Protein AF-A0A1Q3GML5-F1 (afdb_monomer_lite)

Secondary structure (DSSP, 8-state):
-----EEEEEPGGG--HHHHHHHHTSTTEEEEE-TTTSSTT-HHHHHHHHHTT--HHHHHHHHHHHHHHHHSTTEEEEEE--TTS--EEEEEEPPTT--TT-THHHHHHHHHHHHHHTTSS---SGGGG-SS--------HHHHHHHHHHHHHHHHHTTTS---HHHHHHHTTS-HHHHHHHHHHHHSS-HHHHHHHHHHHHHHHHHHTT----HHHHHHHTT-S-HHHHHHHHHHHHSS-HHHHHT--

Sequence (249 aa):
MSDSFFILLLGEAIASPSQKDKLSAFPQIQGCFIPREASMHHQGFMKLSQAWGFTFEDWQTLKKIKTQLNEVPRLIAMLHKPVNEPLNFVSCQISSRERKGNPAGLWDQLSTMGQVLTGNIAAKVTQKLLCESIVAFKMNDKEEAWISILEDAITQHIRQAPLKVNELAEIACLSKRQLNRRIQQTLGISPAQFIREVQLQLARKELESGQAESIIQVALNHGFEYASTFSTIFKRRFGCTPNSILMNK

Structure (mmCIF, N/CA/C/O backbone):
data_AF-A0A1Q3GML5-F1
#
_entry.id   AF-A0A1Q3GML5-F1
#
loop_
_atom_site.group_PDB
_atom_site.id
_atom_site.type_symbol
_atom_site.label_atom_id
_atom_site.label_alt_id
_atom_site.label_comp_id
_atom_site.label_asym_id
_atom_site.label_entity_id
_atom_site.label_seq_id
_atom_site.pdbx_PDB_ins_code
_atom_site.Cartn_x
_atom_site.Cartn_y
_atom_site.Cartn_z
_atom_site.occupancy
_atom_site.B_iso_or_equiv
_atom_site.auth_seq_id
_atom_site.auth_comp_id
_atom_site.auth_asym_id
_atom_site.auth_atom_id
_atom_site.pdbx_PDB_model_num
ATOM 1 N N . MET A 1 1 ? -22.532 -20.652 -2.542 1.00 32.41 1 MET A N 1
ATOM 2 C CA . MET A 1 1 ? -22.828 -19.302 -3.056 1.00 32.41 1 MET A CA 1
ATOM 3 C C . MET A 1 1 ? -22.134 -18.338 -2.118 1.00 32.41 1 MET A C 1
ATOM 5 O O . MET A 1 1 ? -22.607 -18.156 -1.009 1.00 32.41 1 MET A O 1
ATOM 9 N N . SER A 1 2 ? -20.932 -17.877 -2.458 1.00 42.47 2 SER A N 1
ATOM 10 C CA . SER A 1 2 ? -20.298 -16.798 -1.698 1.00 42.47 2 SER A CA 1
ATOM 11 C C . SER A 1 2 ? -20.786 -15.489 -2.311 1.00 42.47 2 SER A C 1
ATOM 13 O O . SER A 1 2 ? -20.306 -15.099 -3.376 1.00 42.47 2 SER A O 1
ATOM 15 N N . ASP A 1 3 ? -21.784 -14.871 -1.683 1.00 55.56 3 ASP A N 1
ATOM 16 C CA . ASP A 1 3 ? -22.372 -13.585 -2.078 1.00 55.56 3 ASP A CA 1
ATOM 17 C C . ASP A 1 3 ? -21.404 -12.435 -1.750 1.00 55.56 3 ASP A C 1
ATOM 19 O O . ASP A 1 3 ? -21.653 -11.590 -0.893 1.00 55.56 3 ASP A O 1
ATOM 23 N N . SER A 1 4 ? -20.233 -12.446 -2.387 1.00 64.12 4 SER A N 1
ATOM 24 C CA . SER A 1 4 ? -19.241 -11.384 -2.268 1.00 64.12 4 SER A CA 1
ATOM 25 C C . SER A 1 4 ? -19.502 -10.348 -3.345 1.00 64.12 4 SER A C 1
ATOM 27 O O . SER A 1 4 ? -19.430 -10.613 -4.546 1.00 64.12 4 SER A O 1
ATOM 29 N N . PHE A 1 5 ? -19.842 -9.162 -2.876 1.00 76.00 5 PHE A N 1
ATOM 30 C CA . PHE A 1 5 ? -20.306 -8.050 -3.672 1.00 76.00 5 PHE A CA 1
ATOM 31 C C . PHE A 1 5 ? -19.256 -6.927 -3.619 1.00 76.00 5 PHE A C 1
ATOM 33 O O . PHE A 1 5 ? -18.680 -6.657 -2.562 1.00 76.00 5 PHE A O 1
ATOM 40 N N . PHE A 1 6 ? -18.980 -6.283 -4.756 1.00 84.25 6 PHE A N 1
ATOM 41 C CA . PHE A 1 6 ? -17.948 -5.261 -4.912 1.00 84.25 6 PHE A CA 1
ATOM 42 C C . PHE A 1 6 ? -18.479 -3.913 -5.422 1.00 84.25 6 PHE A C 1
ATOM 44 O O . PHE A 1 6 ? -19.341 -3.831 -6.299 1.00 84.25 6 PHE A O 1
ATOM 51 N N . ILE A 1 7 ? -17.896 -2.823 -4.919 1.00 86.00 7 ILE A N 1
ATOM 52 C CA . ILE A 1 7 ? -18.061 -1.482 -5.498 1.00 86.00 7 ILE A CA 1
ATOM 53 C C . ILE A 1 7 ? -16.777 -1.112 -6.227 1.00 86.00 7 ILE A C 1
ATOM 55 O O . ILE A 1 7 ? -15.693 -1.179 -5.650 1.00 86.00 7 ILE A O 1
ATOM 59 N N . LEU A 1 8 ? -16.894 -0.670 -7.476 1.00 87.69 8 LEU A N 1
ATOM 60 C CA . LEU A 1 8 ? -15.764 -0.177 -8.249 1.00 87.69 8 LEU A CA 1
ATOM 61 C C . LEU A 1 8 ? -15.738 1.352 -8.244 1.00 87.69 8 LEU A C 1
ATOM 63 O O . LEU A 1 8 ? -16.683 2.006 -8.682 1.00 87.69 8 LEU A O 1
ATOM 67 N N . LEU A 1 9 ? -14.630 1.923 -7.783 1.00 87.31 9 LEU A N 1
ATOM 68 C CA . LEU A 1 9 ? -14.335 3.344 -7.875 1.00 87.31 9 LEU A CA 1
ATOM 69 C C . LEU A 1 9 ? -13.331 3.608 -8.999 1.00 87.31 9 LEU A C 1
ATOM 71 O O . LEU A 1 9 ? -12.223 3.071 -8.994 1.00 87.31 9 LEU A O 1
ATOM 75 N N . LEU A 1 10 ? -13.707 4.462 -9.948 1.00 84.31 10 LEU A N 1
ATOM 76 C CA . LEU A 1 10 ? -12.876 4.858 -11.083 1.00 84.31 10 LEU A CA 1
ATOM 77 C C . LEU A 1 10 ? -12.256 6.227 -10.839 1.00 84.31 10 LEU A C 1
ATOM 79 O O . LEU A 1 10 ? -12.984 7.194 -10.624 1.00 84.31 10 LEU A O 1
ATOM 83 N N . GLY A 1 11 ? -10.932 6.341 -10.939 1.00 79.81 11 GLY A N 1
ATOM 84 C CA . GLY A 1 11 ? -10.275 7.645 -10.994 1.00 79.81 11 GLY A CA 1
ATOM 85 C C . GLY A 1 11 ? -10.846 8.490 -12.136 1.00 79.81 11 GLY A C 1
ATOM 86 O O . GLY A 1 11 ? -11.187 7.966 -13.201 1.00 79.81 11 GLY A O 1
ATOM 87 N N . GLU A 1 12 ? -10.950 9.805 -11.930 1.00 71.44 12 GLU A N 1
ATOM 88 C CA . GLU A 1 12 ? -11.682 10.695 -12.848 1.00 71.44 12 GLU A CA 1
ATOM 89 C C . GLU A 1 12 ? -11.161 10.632 -14.294 1.00 71.44 12 GLU A C 1
ATOM 91 O O . GLU A 1 12 ? -11.941 10.706 -15.240 1.00 71.44 12 GLU A O 1
ATOM 96 N N . ALA A 1 13 ? -9.861 10.383 -14.475 1.00 65.44 13 ALA A N 1
ATOM 97 C CA . ALA A 1 13 ? -9.222 10.247 -15.783 1.00 65.44 13 ALA A CA 1
ATOM 98 C C . ALA A 1 13 ? -9.686 9.028 -16.619 1.00 65.44 13 ALA A C 1
ATOM 100 O O . ALA A 1 13 ? -9.355 8.953 -17.801 1.00 65.44 13 ALA A O 1
ATOM 101 N N . ILE A 1 14 ? -10.408 8.062 -16.032 1.00 68.06 14 ILE A N 1
ATOM 102 C CA . ILE A 1 14 ? -10.903 6.838 -16.706 1.00 68.06 14 ILE A CA 1
ATOM 103 C C . ILE A 1 14 ? -12.438 6.771 -16.710 1.00 68.06 14 ILE A C 1
ATOM 105 O O . ILE A 1 14 ? -13.038 5.834 -17.227 1.00 68.06 14 ILE A O 1
ATOM 109 N N . ALA A 1 15 ? -13.119 7.749 -16.127 1.00 68.00 15 ALA A N 1
ATOM 110 C CA . ALA A 1 15 ? -14.556 7.678 -15.917 1.00 68.00 15 ALA A CA 1
ATOM 111 C C . ALA A 1 15 ? -15.377 8.167 -17.119 1.00 68.00 15 ALA A C 1
ATOM 113 O O . ALA A 1 15 ? -16.268 9.006 -16.980 1.00 68.00 15 ALA A O 1
ATOM 114 N N . SER A 1 16 ? -15.084 7.659 -18.319 1.00 73.88 16 SER A N 1
ATOM 115 C CA . SER A 1 16 ? -15.960 7.907 -19.467 1.00 73.88 16 SER A CA 1
ATOM 116 C C . SER A 1 16 ? -17.278 7.129 -19.308 1.00 73.88 16 SER A C 1
ATOM 118 O O . SER A 1 16 ? -17.243 6.000 -18.809 1.00 73.88 16 SER A O 1
ATOM 120 N N . PRO A 1 17 ? -18.433 7.665 -19.759 1.00 71.19 17 PRO A N 1
ATOM 121 C CA . PRO A 1 17 ? -19.714 6.953 -19.683 1.00 71.19 17 PRO A CA 1
ATOM 122 C C . PRO A 1 17 ? -19.640 5.537 -20.273 1.00 71.19 17 PRO A C 1
ATOM 124 O O . PRO A 1 17 ? -20.003 4.570 -19.617 1.00 71.19 17 PRO A O 1
ATOM 127 N N . SER A 1 18 ? -18.998 5.390 -21.438 1.00 71.94 18 SER A N 1
ATOM 128 C CA . SER A 1 18 ? -18.794 4.086 -22.085 1.00 71.94 18 SER A CA 1
ATOM 129 C C . SER A 1 18 ? -17.971 3.094 -21.250 1.00 71.94 18 SER A C 1
ATOM 131 O O . SER A 1 18 ? -18.214 1.890 -21.316 1.00 71.94 18 SER A O 1
ATOM 133 N N . GLN A 1 19 ? -16.976 3.558 -20.486 1.00 69.94 19 GLN A N 1
ATOM 134 C CA . GLN A 1 19 ? -16.205 2.681 -19.598 1.00 69.94 19 GLN A CA 1
ATOM 135 C C . GLN A 1 19 ? -16.995 2.315 -18.345 1.00 69.94 19 GLN A C 1
ATOM 137 O O . GLN A 1 19 ? -16.944 1.159 -17.933 1.00 69.94 19 GLN A O 1
ATOM 142 N N . LYS A 1 20 ? -17.759 3.26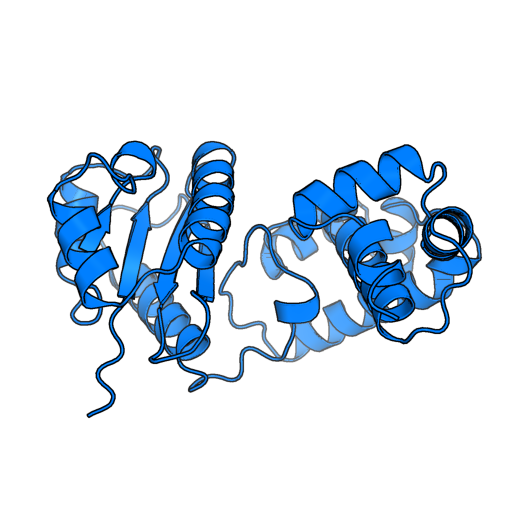0 -17.787 1.00 74.19 20 LYS A N 1
ATOM 143 C CA . LYS A 1 20 ? -18.660 3.011 -16.658 1.00 74.19 20 LYS A CA 1
ATOM 144 C C . LYS A 1 20 ? -19.685 1.927 -17.007 1.00 74.19 20 LYS A C 1
ATOM 146 O O . LYS A 1 20 ? -19.824 0.981 -16.239 1.00 74.19 20 LYS A O 1
ATOM 151 N N . ASP A 1 21 ? -20.289 2.004 -18.194 1.00 75.31 21 ASP A N 1
ATOM 152 C CA . ASP A 1 21 ? -21.270 1.025 -18.693 1.00 75.31 21 ASP A CA 1
ATOM 153 C C . ASP A 1 21 ? -20.663 -0.365 -18.938 1.00 75.31 21 ASP A C 1
ATOM 155 O O . ASP A 1 21 ? -21.289 -1.391 -18.690 1.00 75.31 21 ASP A O 1
ATOM 159 N N . LYS A 1 22 ? -19.416 -0.426 -19.418 1.00 74.62 22 LYS A N 1
ATOM 160 C CA . LYS A 1 22 ? -18.713 -1.706 -19.609 1.00 74.62 22 LYS A CA 1
ATOM 161 C C . LYS A 1 22 ? -18.349 -2.375 -18.290 1.00 74.62 22 LYS A C 1
ATOM 163 O O . LYS A 1 22 ? -18.342 -3.597 -18.208 1.00 74.62 22 LYS A O 1
ATOM 168 N N . LEU A 1 23 ? -17.994 -1.578 -17.288 1.00 73.94 23 LEU A N 1
ATOM 169 C CA . LEU A 1 23 ? -17.532 -2.057 -15.989 1.00 73.94 23 LEU A CA 1
ATOM 170 C C . LEU A 1 23 ? -18.685 -2.427 -15.059 1.00 73.94 23 LEU A C 1
ATOM 172 O O . LEU A 1 23 ? -18.552 -3.361 -14.273 1.00 73.94 23 LEU A O 1
ATOM 176 N N . SER A 1 24 ? -19.828 -1.753 -15.182 1.00 74.75 24 SER A N 1
ATOM 177 C CA . SER A 1 24 ? -21.060 -2.133 -14.486 1.00 74.75 24 SER A CA 1
ATOM 178 C C . SER A 1 24 ? -21.632 -3.470 -14.967 1.00 74.75 24 SER A C 1
ATOM 180 O O . SER A 1 24 ? -22.395 -4.091 -14.236 1.00 74.75 24 SER A O 1
ATOM 182 N N . ALA A 1 25 ? -21.243 -3.944 -16.156 1.00 76.94 25 ALA A N 1
ATOM 183 C CA . ALA A 1 25 ? -21.639 -5.252 -16.674 1.00 76.94 25 ALA A CA 1
ATOM 184 C C . ALA A 1 25 ? -20.890 -6.436 -16.026 1.00 76.94 25 ALA A C 1
ATOM 186 O O . ALA A 1 25 ? -21.232 -7.589 -16.292 1.00 76.94 25 ALA A O 1
ATOM 187 N N . PHE A 1 26 ? -19.865 -6.188 -15.201 1.00 77.38 26 PHE A N 1
ATOM 188 C CA . PHE A 1 26 ? -19.134 -7.251 -14.512 1.00 77.38 26 PHE A CA 1
ATOM 189 C C . PHE A 1 26 ? -20.006 -7.866 -13.400 1.00 77.38 26 PHE A C 1
ATOM 191 O O . PHE A 1 26 ? -20.370 -7.148 -12.467 1.00 77.38 26 PHE A O 1
ATOM 198 N N . PRO A 1 27 ? -20.304 -9.181 -13.424 1.00 72.00 27 PRO A N 1
ATOM 199 C CA . PRO A 1 27 ? -21.333 -9.783 -12.566 1.00 72.00 27 PRO A CA 1
ATOM 200 C C . PRO A 1 27 ? -21.148 -9.593 -11.056 1.00 72.00 27 PRO A C 1
ATOM 202 O O . PRO A 1 27 ? -22.119 -9.622 -10.308 1.00 72.00 27 PRO A O 1
ATOM 205 N N . GLN A 1 28 ? -19.908 -9.419 -10.592 1.00 76.81 28 GLN A N 1
ATOM 206 C CA . GLN A 1 28 ? -19.609 -9.293 -9.164 1.00 76.81 28 GLN A CA 1
ATOM 207 C C . GLN A 1 28 ? -19.697 -7.838 -8.658 1.00 76.81 28 GLN A C 1
ATOM 209 O O . GLN A 1 28 ? -19.678 -7.622 -7.448 1.00 76.81 28 GLN A O 1
ATOM 214 N N . ILE A 1 29 ? -19.817 -6.841 -9.547 1.00 83.19 29 ILE A N 1
ATOM 215 C CA . ILE A 1 29 ? -19.868 -5.413 -9.193 1.00 83.19 29 ILE A CA 1
ATOM 216 C C . ILE A 1 29 ? -21.326 -4.934 -9.080 1.00 83.19 29 ILE A C 1
ATOM 218 O O . ILE A 1 29 ? -22.093 -5.036 -10.030 1.00 83.19 29 ILE A O 1
ATOM 222 N N . GLN A 1 30 ? -21.706 -4.336 -7.945 1.00 85.69 30 GLN A N 1
ATOM 223 C CA . GLN A 1 30 ? -23.065 -3.801 -7.696 1.00 85.69 30 GLN A CA 1
ATOM 224 C C . GLN A 1 30 ? -23.158 -2.308 -7.989 1.00 85.69 30 GLN A C 1
ATOM 226 O O . GLN A 1 30 ? -24.252 -1.757 -8.108 1.00 85.69 30 GLN A O 1
ATOM 231 N N . GLY A 1 31 ? -22.017 -1.632 -8.076 1.00 87.56 31 GLY A N 1
ATOM 232 C CA . GLY A 1 31 ? -21.977 -0.208 -8.340 1.00 87.56 31 GLY A CA 1
ATOM 233 C C . GLY A 1 31 ? -20.624 0.230 -8.864 1.00 87.56 31 GLY A C 1
ATOM 234 O O . GLY A 1 31 ? -19.582 -0.169 -8.349 1.00 87.56 31 GLY A O 1
ATOM 235 N N . CYS A 1 32 ? -20.659 1.083 -9.882 1.00 90.19 32 CYS A N 1
ATOM 236 C CA . CYS A 1 32 ? -19.487 1.749 -10.417 1.00 90.19 32 CYS A CA 1
ATOM 237 C C . CYS A 1 32 ? -19.645 3.256 -10.211 1.00 90.19 32 CYS A C 1
ATOM 239 O O . CYS A 1 32 ? -20.626 3.842 -10.673 1.00 90.19 32 CYS A O 1
ATOM 241 N N . PHE A 1 33 ? -18.698 3.876 -9.512 1.00 90.81 33 PHE A N 1
ATOM 242 C CA . PHE A 1 33 ? -18.745 5.291 -9.157 1.00 90.81 33 PHE A CA 1
ATOM 243 C C . PHE A 1 33 ? -17.413 5.972 -9.420 1.00 90.81 33 PHE A C 1
ATOM 245 O O . PHE A 1 33 ? -16.361 5.346 -9.497 1.00 90.81 33 PHE A O 1
ATOM 252 N N . ILE A 1 34 ? -17.453 7.291 -9.498 1.00 89.31 34 ILE A N 1
ATOM 253 C CA . ILE A 1 34 ? -16.263 8.142 -9.415 1.00 89.31 34 ILE A CA 1
ATOM 254 C C . ILE A 1 34 ? -16.104 8.725 -8.010 1.00 89.31 34 ILE A C 1
ATOM 256 O O . ILE A 1 34 ? -17.089 8.794 -7.271 1.00 89.31 34 ILE A O 1
ATOM 260 N N . PRO A 1 35 ? -14.907 9.212 -7.627 1.00 87.81 35 PRO A N 1
ATOM 261 C CA . PRO A 1 35 ? -14.653 9.778 -6.306 1.00 87.81 35 PRO A CA 1
ATOM 262 C C . PRO A 1 35 ? -15.710 10.779 -5.829 1.00 87.81 35 PRO A C 1
ATOM 264 O O . PRO A 1 35 ? -16.138 10.718 -4.676 1.00 87.81 35 PRO A O 1
ATOM 267 N N . ARG A 1 36 ? -16.190 11.673 -6.703 1.00 87.81 36 ARG A N 1
ATOM 268 C CA . ARG A 1 36 ? -17.239 12.644 -6.346 1.00 87.81 36 ARG A CA 1
ATOM 269 C C . ARG A 1 36 ? -18.606 12.011 -6.051 1.00 87.81 36 ARG A C 1
ATOM 271 O O . ARG A 1 36 ? -19.320 12.494 -5.177 1.00 87.81 36 ARG A O 1
ATOM 278 N N . GLU A 1 37 ? -18.942 10.908 -6.716 1.00 91.00 37 GLU A N 1
ATOM 279 C CA . GLU A 1 37 ? -20.186 10.155 -6.498 1.00 91.00 37 GLU A CA 1
ATOM 280 C C . GLU A 1 37 ? -20.116 9.265 -5.249 1.00 91.00 37 GLU A C 1
ATOM 282 O O . GLU A 1 37 ? -21.141 8.978 -4.645 1.00 91.00 37 GLU A O 1
ATOM 287 N N . ALA A 1 38 ? -18.926 8.860 -4.802 1.00 89.38 38 ALA A N 1
ATOM 288 C CA . ALA A 1 38 ? -18.748 8.125 -3.549 1.00 89.38 38 ALA A CA 1
ATOM 289 C C . ALA A 1 38 ? -18.890 9.065 -2.333 1.00 89.38 38 ALA A C 1
ATOM 291 O O . ALA A 1 38 ? -17.907 9.427 -1.680 1.00 89.38 38 ALA A O 1
ATOM 292 N N . SER A 1 39 ? -20.097 9.571 -2.077 1.00 88.94 39 SER A N 1
ATOM 293 C CA . SER A 1 39 ? -20.378 10.571 -1.041 1.00 88.94 39 SER A CA 1
ATOM 294 C C . SER A 1 39 ? -21.734 10.361 -0.369 1.00 88.94 39 SER A C 1
ATOM 296 O O . SER A 1 39 ? -22.596 9.654 -0.886 1.00 88.94 39 SER A O 1
ATOM 298 N N . MET A 1 40 ? -21.934 11.041 0.766 1.00 87.00 40 MET A N 1
ATOM 299 C CA . MET A 1 40 ? -23.201 11.023 1.505 1.00 87.00 40 MET A CA 1
ATOM 300 C C . MET A 1 40 ? -24.366 11.695 0.768 1.00 87.00 40 MET A C 1
ATOM 302 O O . MET A 1 40 ? -25.520 11.514 1.141 1.00 87.00 40 MET A O 1
ATOM 306 N N . HIS A 1 41 ? -24.077 12.459 -0.286 1.00 90.06 41 HIS A N 1
ATOM 307 C CA . HIS A 1 41 ? -25.084 13.182 -1.064 1.00 90.06 41 HIS A CA 1
ATOM 308 C C . HIS A 1 41 ? -25.522 12.422 -2.321 1.00 90.06 41 HIS A C 1
ATOM 310 O O . HIS A 1 41 ? -26.493 12.806 -2.966 1.00 90.06 41 HIS A O 1
ATOM 316 N N . HIS A 1 42 ? -24.821 11.345 -2.688 1.00 93.69 42 HIS A N 1
ATOM 317 C CA . HIS A 1 42 ? -25.144 10.572 -3.878 1.00 93.69 42 HIS A CA 1
ATOM 318 C C . HIS A 1 42 ? -26.082 9.414 -3.534 1.00 93.69 42 HIS A C 1
ATOM 320 O O . HIS A 1 42 ? -25.676 8.427 -2.916 1.00 93.69 42 HIS A O 1
ATOM 326 N N . GLN A 1 43 ? -27.336 9.509 -3.979 1.00 90.25 43 GLN A N 1
ATOM 327 C CA . GLN A 1 43 ? -28.402 8.566 -3.627 1.00 90.25 43 GLN A CA 1
ATOM 328 C C . GLN A 1 43 ? -28.038 7.102 -3.927 1.00 90.25 43 GLN A C 1
ATOM 330 O O . GLN A 1 43 ? -28.237 6.228 -3.084 1.00 90.25 43 GLN A O 1
ATOM 335 N N . GLY A 1 44 ? -27.459 6.831 -5.103 1.00 88.81 44 GLY A N 1
ATOM 336 C CA . GLY A 1 44 ? -27.085 5.470 -5.499 1.00 88.81 44 GLY A CA 1
ATOM 337 C C . GLY A 1 44 ? -25.974 4.872 -4.634 1.00 88.81 44 GLY A C 1
ATOM 338 O O . GLY A 1 44 ? -26.018 3.690 -4.307 1.00 88.81 44 GLY A O 1
ATOM 339 N N . PHE A 1 45 ? -25.010 5.695 -4.211 1.00 91.00 45 PHE A N 1
ATOM 340 C CA . PHE A 1 45 ? -23.913 5.232 -3.360 1.00 91.00 45 PHE A CA 1
ATOM 341 C C . PHE A 1 45 ? -24.401 5.015 -1.927 1.00 91.00 45 PHE A C 1
ATOM 343 O O . PHE A 1 45 ? -24.080 4.002 -1.314 1.00 91.00 45 PHE A O 1
ATOM 350 N N . MET A 1 46 ? -25.240 5.926 -1.424 1.00 92.25 46 MET A N 1
ATOM 351 C CA . MET A 1 46 ? -25.827 5.823 -0.089 1.00 92.25 46 MET A CA 1
ATOM 352 C C . MET A 1 46 ? -26.703 4.591 0.087 1.00 92.25 46 MET A C 1
ATOM 354 O O . MET A 1 46 ? -26.629 3.931 1.119 1.00 92.25 46 MET A O 1
ATOM 358 N N . LYS A 1 47 ? -27.493 4.235 -0.929 1.00 90.94 47 LYS A N 1
ATOM 359 C CA . LYS A 1 47 ? -28.306 3.018 -0.884 1.00 90.94 47 LYS A CA 1
ATOM 360 C C . LYS A 1 47 ? -27.438 1.763 -0.719 1.00 90.94 47 LYS A C 1
ATOM 362 O O . LYS A 1 47 ? -27.783 0.887 0.067 1.00 90.94 47 LYS A O 1
ATOM 367 N N . LEU A 1 48 ? -26.311 1.688 -1.433 1.00 89.56 48 LEU A N 1
ATOM 368 C CA . LEU A 1 48 ? -25.378 0.559 -1.338 1.00 89.56 48 LEU A CA 1
ATOM 369 C C . LEU A 1 48 ? -24.621 0.543 -0.006 1.00 89.56 48 LEU A C 1
ATOM 371 O O . LEU A 1 48 ? -24.534 -0.502 0.632 1.00 89.56 48 LEU A O 1
ATOM 375 N N . SER A 1 49 ? -24.110 1.691 0.443 1.00 89.56 49 SER A N 1
ATOM 376 C CA . SER A 1 49 ? -23.349 1.770 1.695 1.00 89.56 49 SER A CA 1
ATOM 377 C C . SER A 1 49 ? -24.209 1.450 2.920 1.00 89.56 49 SER A C 1
ATOM 379 O O . SER A 1 49 ? -23.731 0.800 3.848 1.00 89.56 49 SER A O 1
ATOM 381 N N . GLN A 1 50 ? -25.491 1.833 2.904 1.00 89.38 50 GLN A N 1
ATOM 382 C CA . GLN A 1 50 ? -26.462 1.441 3.927 1.00 89.38 50 GLN A CA 1
ATOM 383 C C . GLN A 1 50 ? -26.754 -0.058 3.891 1.00 89.38 50 GLN A C 1
ATOM 385 O O . GLN A 1 50 ? -26.724 -0.703 4.936 1.00 89.38 50 GLN A O 1
ATOM 390 N N . ALA A 1 51 ? -26.986 -0.623 2.702 1.00 87.06 51 ALA A N 1
ATOM 391 C CA . ALA A 1 51 ? -27.257 -2.050 2.553 1.00 87.06 51 ALA A CA 1
ATOM 392 C C . ALA A 1 51 ? -26.105 -2.931 3.069 1.00 87.06 51 ALA A C 1
ATOM 394 O O . ALA A 1 51 ? -26.352 -4.040 3.532 1.00 87.06 51 ALA A O 1
ATOM 395 N N . TRP A 1 52 ? -24.858 -2.451 3.003 1.00 84.19 52 TRP A N 1
ATOM 396 C CA . TRP A 1 52 ? -23.667 -3.194 3.446 1.00 84.19 52 TRP A CA 1
ATOM 397 C C . TRP A 1 52 ? -23.159 -2.790 4.834 1.00 84.19 52 TRP A C 1
ATOM 399 O O . TRP A 1 52 ? -22.107 -3.259 5.269 1.00 84.19 52 TRP A O 1
ATOM 409 N N . GLY A 1 53 ? -23.884 -1.917 5.539 1.00 87.25 53 GLY A N 1
ATOM 410 C CA . GLY A 1 53 ? -23.558 -1.539 6.912 1.00 87.25 53 GLY A CA 1
ATOM 411 C C . GLY A 1 53 ? -22.234 -0.785 7.045 1.00 87.25 53 GLY A C 1
ATOM 412 O O . GLY A 1 53 ? -21.421 -1.126 7.902 1.00 87.25 53 GLY A O 1
ATOM 413 N N . PHE A 1 54 ? -21.997 0.224 6.199 1.00 88.12 54 PHE A N 1
ATOM 414 C CA . PHE A 1 54 ? -20.822 1.091 6.334 1.00 88.12 54 PHE A CA 1
ATOM 415 C C . PHE A 1 54 ? -20.839 1.825 7.680 1.00 88.12 54 PHE A C 1
ATOM 417 O O . PHE A 1 54 ? -21.752 2.595 7.988 1.00 88.12 54 PHE A O 1
ATOM 424 N N . THR A 1 55 ? -19.782 1.620 8.453 1.00 86.19 55 THR A N 1
ATOM 425 C CA . THR A 1 55 ? -19.506 2.278 9.728 1.00 86.19 55 THR A CA 1
ATOM 426 C C . THR A 1 55 ? -18.799 3.617 9.523 1.00 86.19 55 THR A C 1
ATOM 428 O O . THR A 1 55 ? -18.344 3.951 8.427 1.00 86.19 55 THR A O 1
ATOM 431 N N . PHE A 1 56 ? -18.652 4.398 10.595 1.00 82.12 56 PHE A N 1
ATOM 432 C CA . PHE A 1 56 ? -17.859 5.630 10.560 1.00 82.12 56 PHE A CA 1
ATOM 433 C C . PHE A 1 56 ? -16.409 5.391 10.101 1.00 82.12 56 PHE A C 1
ATOM 435 O O . PHE A 1 56 ? -15.867 6.190 9.335 1.00 82.12 56 PHE A O 1
ATOM 442 N N . GLU A 1 57 ? -15.792 4.285 10.522 1.00 72.94 57 GLU A N 1
ATOM 443 C CA . GLU A 1 57 ? -14.429 3.919 10.124 1.00 72.94 57 GLU A CA 1
ATOM 444 C C . GLU A 1 57 ? -14.337 3.602 8.628 1.00 72.94 57 GLU A C 1
ATOM 446 O O . GLU A 1 57 ? -13.402 4.046 7.958 1.00 72.94 57 GLU A O 1
ATOM 451 N N . ASP A 1 58 ? -15.354 2.947 8.065 1.00 80.44 58 ASP A N 1
ATOM 452 C CA . ASP A 1 58 ? -15.432 2.671 6.626 1.00 80.44 58 ASP A CA 1
ATOM 453 C C . ASP A 1 58 ? -15.479 3.969 5.812 1.00 80.44 58 ASP A C 1
ATOM 455 O O . ASP A 1 58 ? -14.812 4.093 4.782 1.00 80.44 58 ASP A O 1
ATOM 459 N N . TRP A 1 59 ? -16.193 4.988 6.302 1.00 84.12 59 TRP A N 1
ATOM 460 C CA . TRP A 1 59 ? -16.212 6.317 5.686 1.00 84.12 59 TRP A CA 1
ATOM 461 C C . TRP A 1 59 ? -14.857 7.036 5.773 1.00 84.12 59 TRP A C 1
ATOM 463 O O . TRP A 1 59 ? -14.482 7.745 4.833 1.00 84.12 59 TRP A O 1
ATOM 473 N N . GLN A 1 60 ? -14.088 6.837 6.850 1.00 74.44 60 GLN A N 1
ATOM 474 C CA . GLN A 1 60 ? -12.711 7.342 6.938 1.00 74.44 60 GLN A CA 1
ATOM 475 C C . GLN A 1 60 ? -11.797 6.640 5.928 1.00 74.44 60 GLN A C 1
ATOM 477 O O . GLN A 1 60 ? -11.026 7.303 5.229 1.00 74.44 60 GLN A O 1
ATOM 482 N N . THR A 1 61 ? -11.911 5.318 5.796 1.00 73.25 61 THR A N 1
ATOM 483 C CA . THR A 1 61 ? -11.179 4.529 4.796 1.00 73.25 61 THR A CA 1
ATOM 484 C C . THR A 1 61 ? -11.538 4.972 3.379 1.00 73.25 61 THR A C 1
ATOM 486 O O . THR A 1 61 ? -10.648 5.262 2.578 1.00 73.25 61 THR A O 1
ATOM 489 N N . LEU A 1 62 ? -12.828 5.158 3.087 1.00 82.38 62 LEU A N 1
ATOM 490 C CA . LEU A 1 62 ? -13.314 5.668 1.805 1.00 82.38 62 LEU A CA 1
ATOM 491 C C . LEU A 1 62 ? -12.732 7.045 1.473 1.00 82.38 62 LEU A C 1
ATOM 493 O O . LEU A 1 62 ? -12.341 7.294 0.332 1.00 82.38 62 LEU A O 1
ATOM 497 N N . LYS A 1 63 ? -12.629 7.942 2.459 1.00 78.69 63 LYS A N 1
ATOM 498 C CA . LYS A 1 63 ? -12.018 9.262 2.265 1.00 78.69 63 LYS A CA 1
ATOM 499 C C . LYS A 1 63 ? -10.558 9.145 1.816 1.00 78.69 63 LYS A C 1
ATOM 501 O O . LYS A 1 63 ? -10.168 9.860 0.897 1.00 78.69 63 LYS A O 1
ATOM 506 N N . LYS A 1 64 ? -9.781 8.225 2.402 1.00 73.81 64 LYS A N 1
ATOM 507 C CA . LYS A 1 64 ? -8.389 7.955 1.990 1.00 73.81 64 LYS A CA 1
ATOM 508 C C . LYS A 1 64 ? -8.320 7.436 0.551 1.00 73.81 64 LYS A C 1
ATOM 510 O O . LYS A 1 64 ? -7.567 7.975 -0.256 1.00 73.81 64 LYS A O 1
ATOM 515 N N . ILE A 1 65 ? -9.163 6.457 0.209 1.00 77.25 65 ILE A N 1
ATOM 516 C CA . ILE A 1 65 ? -9.242 5.884 -1.145 1.00 77.25 65 ILE A CA 1
ATOM 517 C C . ILE A 1 65 ? -9.548 6.973 -2.181 1.00 77.25 65 ILE A C 1
ATOM 519 O O . ILE A 1 65 ? -8.894 7.057 -3.219 1.00 77.25 65 ILE A O 1
ATOM 523 N N . LYS A 1 66 ? -10.517 7.848 -1.890 1.00 82.62 66 LYS A N 1
ATOM 524 C CA . LYS A 1 66 ? -10.903 8.951 -2.779 1.00 82.62 66 LYS A CA 1
ATOM 525 C C . LYS A 1 66 ? -9.763 9.929 -3.032 1.00 82.62 66 LYS A C 1
ATOM 527 O O . LYS A 1 66 ? -9.577 10.337 -4.173 1.00 82.62 66 LYS A O 1
ATOM 532 N N . THR A 1 67 ? -9.006 10.293 -1.997 1.00 74.81 67 THR A N 1
ATOM 533 C CA . THR A 1 67 ? -7.830 11.159 -2.153 1.00 74.81 67 THR A CA 1
ATOM 534 C C . THR A 1 67 ? -6.828 10.535 -3.125 1.00 74.81 67 THR A C 1
ATOM 536 O O . THR A 1 67 ? -6.404 11.199 -4.065 1.00 74.81 67 THR A O 1
ATOM 539 N N . GLN A 1 68 ? -6.532 9.240 -2.983 1.00 67.44 68 GLN A N 1
ATOM 540 C CA . GLN A 1 68 ? -5.600 8.534 -3.872 1.00 67.44 68 GLN A CA 1
ATOM 541 C C . GLN A 1 68 ? -6.089 8.470 -5.322 1.00 67.44 68 GLN A C 1
ATOM 543 O O . GLN A 1 68 ? -5.312 8.702 -6.244 1.00 67.44 68 GLN A O 1
ATOM 548 N N . LEU A 1 69 ? -7.377 8.189 -5.539 1.00 74.62 69 LEU A N 1
ATOM 549 C CA . LEU A 1 69 ? -7.975 8.149 -6.880 1.00 74.62 69 LEU A CA 1
ATOM 550 C C . LEU A 1 69 ? -7.926 9.504 -7.601 1.00 74.62 69 LEU A C 1
ATOM 552 O O . LEU A 1 69 ? -7.920 9.533 -8.831 1.00 74.62 69 LEU A O 1
ATOM 556 N N . ASN A 1 70 ? -7.901 10.605 -6.847 1.00 75.44 70 ASN A N 1
ATOM 557 C CA . ASN A 1 70 ? -7.756 11.952 -7.395 1.00 75.44 70 ASN A CA 1
ATOM 558 C C . ASN A 1 70 ? -6.285 12.313 -7.668 1.00 75.44 70 ASN A C 1
ATOM 560 O O . ASN A 1 70 ? -6.005 13.025 -8.628 1.00 75.44 70 ASN A O 1
ATOM 564 N N . GLU A 1 71 ? -5.350 11.835 -6.841 1.00 70.12 71 GLU A N 1
ATOM 565 C CA . GLU A 1 71 ? -3.914 12.122 -6.976 1.00 70.12 71 GLU A CA 1
ATOM 566 C C . GLU A 1 71 ? -3.228 11.264 -8.053 1.00 70.12 71 GLU A C 1
ATOM 568 O O . GLU A 1 71 ? -2.287 11.728 -8.699 1.00 70.12 71 GLU A O 1
ATOM 573 N N . VAL A 1 72 ? -3.678 10.020 -8.261 1.00 64.44 72 VAL A N 1
ATOM 574 C CA . VAL A 1 72 ? -3.034 9.058 -9.168 1.00 64.44 72 VAL A CA 1
ATOM 575 C C . VAL A 1 72 ? -3.852 8.893 -10.452 1.00 64.44 72 VAL A C 1
ATOM 577 O O . VAL A 1 72 ? -4.921 8.272 -10.441 1.00 64.44 72 VAL A O 1
ATOM 580 N N . PRO A 1 73 ? -3.346 9.371 -11.606 1.00 66.00 73 PRO A N 1
ATOM 581 C CA . PRO A 1 73 ? -4.023 9.183 -12.876 1.00 66.00 73 PRO A CA 1
ATOM 582 C C . PRO A 1 73 ? -4.179 7.700 -13.197 1.00 66.00 73 PRO A C 1
ATOM 584 O O . PRO A 1 73 ? -3.237 6.911 -13.093 1.00 66.00 73 PRO A O 1
ATOM 587 N N . ARG A 1 74 ? -5.362 7.347 -13.691 1.00 72.12 74 ARG A N 1
ATOM 588 C CA . ARG A 1 74 ? -5.701 5.994 -14.140 1.00 72.12 74 ARG A CA 1
ATOM 589 C C . ARG A 1 74 ? -5.734 4.921 -13.043 1.00 72.12 74 ARG A C 1
ATOM 591 O O . ARG A 1 74 ? -5.601 3.737 -13.347 1.00 72.12 74 ARG A O 1
ATOM 598 N N . LEU A 1 75 ? -5.925 5.320 -11.791 1.00 74.00 75 LEU A N 1
ATOM 599 C CA . LEU A 1 75 ? -6.152 4.395 -10.687 1.00 74.00 75 LEU A CA 1
ATOM 600 C C . LEU A 1 75 ? -7.625 3.953 -10.641 1.00 74.00 75 LEU A C 1
ATOM 602 O O . LEU A 1 75 ? -8.530 4.771 -10.812 1.00 74.00 75 LEU A O 1
ATOM 606 N N . ILE A 1 76 ? -7.861 2.669 -10.385 1.00 81.44 76 ILE A N 1
ATOM 607 C CA . ILE A 1 76 ? -9.161 2.127 -9.975 1.00 81.44 76 ILE A CA 1
ATOM 608 C C . ILE A 1 76 ? -9.045 1.504 -8.587 1.00 81.44 76 ILE A C 1
ATOM 610 O O . ILE A 1 76 ? -7.963 1.065 -8.196 1.00 81.44 76 ILE A O 1
ATOM 614 N N . ALA A 1 77 ? -10.147 1.453 -7.845 1.00 83.38 77 ALA A N 1
ATOM 615 C CA . ALA A 1 77 ? -10.228 0.768 -6.560 1.00 83.38 77 ALA A CA 1
ATOM 616 C C . ALA A 1 77 ? -11.487 -0.097 -6.487 1.00 83.38 77 ALA A C 1
ATOM 618 O O . ALA A 1 77 ? -12.583 0.381 -6.756 1.00 83.38 77 ALA A O 1
ATOM 619 N N . MET A 1 78 ? -11.330 -1.359 -6.104 1.00 84.94 78 MET A N 1
ATOM 620 C CA . MET A 1 78 ? -12.418 -2.277 -5.796 1.00 84.94 78 MET A CA 1
ATOM 621 C C . MET A 1 78 ? -12.574 -2.355 -4.282 1.00 84.94 78 MET A C 1
ATOM 623 O O . MET A 1 78 ? -11.606 -2.621 -3.569 1.00 84.94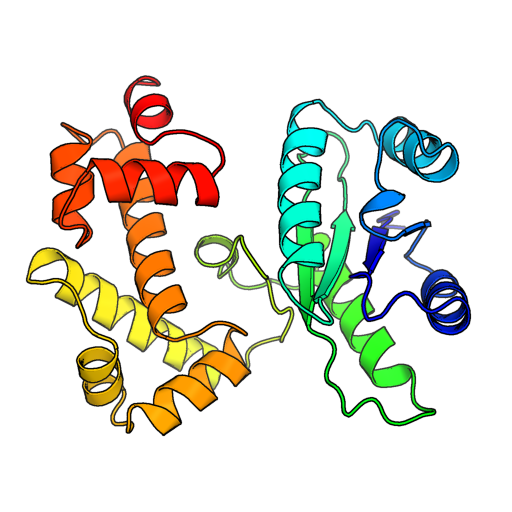 78 MET A O 1
ATOM 627 N N . LEU A 1 79 ? -13.783 -2.090 -3.805 1.00 85.25 79 LEU A N 1
ATOM 628 C CA . LEU A 1 79 ? -14.152 -2.128 -2.398 1.00 85.25 79 LEU A CA 1
ATOM 629 C C . LEU A 1 79 ? -14.933 -3.402 -2.108 1.00 85.25 79 LEU A C 1
ATOM 631 O O . LEU A 1 79 ? -15.807 -3.770 -2.895 1.00 85.25 79 LEU A O 1
ATOM 635 N N . HIS A 1 80 ? -14.679 -4.005 -0.954 1.00 83.25 80 HIS A N 1
ATOM 636 C CA . HIS A 1 80 ? -15.431 -5.136 -0.435 1.00 83.25 80 HIS A CA 1
ATOM 637 C C . HIS A 1 80 ? -15.672 -4.939 1.062 1.00 83.25 80 HIS A C 1
ATOM 639 O O . HIS A 1 80 ? -14.787 -4.535 1.816 1.00 83.25 80 HIS A O 1
ATOM 645 N N . LYS A 1 81 ? -16.914 -5.163 1.488 1.00 79.69 81 LYS A N 1
ATOM 646 C CA . LYS A 1 81 ? -17.329 -5.020 2.883 1.00 79.69 81 LYS A CA 1
ATOM 647 C C . LYS A 1 81 ? -17.867 -6.365 3.364 1.00 79.69 81 LYS A C 1
ATOM 649 O O . LYS A 1 81 ? -19.030 -6.663 3.095 1.00 79.69 81 LYS A O 1
ATOM 654 N N . PRO A 1 82 ? -17.054 -7.177 4.057 1.00 74.56 82 PRO A N 1
ATOM 655 C CA . PRO A 1 82 ? -17.554 -8.402 4.654 1.00 74.56 82 PRO A CA 1
ATOM 656 C C . PRO A 1 82 ? -18.493 -8.093 5.832 1.00 74.56 82 PRO A C 1
ATOM 658 O O . PRO A 1 82 ? -18.486 -6.999 6.419 1.00 74.56 82 PRO A O 1
ATOM 661 N N . VAL A 1 83 ? -19.334 -9.070 6.170 1.00 75.12 83 VAL A N 1
ATOM 662 C CA . VAL A 1 83 ? -20.269 -8.975 7.296 1.00 75.12 83 VAL A CA 1
ATOM 663 C C . VAL A 1 83 ? -19.467 -8.852 8.591 1.00 75.12 83 VAL A C 1
ATOM 665 O O . VAL A 1 83 ? -18.600 -9.674 8.853 1.00 75.12 83 VAL A O 1
ATOM 668 N N . ASN A 1 84 ? -19.759 -7.831 9.401 1.00 69.12 84 ASN A N 1
ATOM 669 C CA . ASN A 1 84 ? -19.080 -7.556 10.678 1.00 69.12 84 ASN A CA 1
ATOM 670 C C . ASN A 1 84 ? -17.552 -7.333 10.605 1.00 69.12 84 ASN A C 1
ATOM 672 O O . ASN A 1 84 ? -16.900 -7.281 11.643 1.00 69.12 84 ASN A O 1
ATOM 676 N N . GLU A 1 85 ? -16.982 -7.139 9.416 1.00 67.56 85 GLU A N 1
ATOM 677 C CA . GLU A 1 85 ? -15.555 -6.843 9.220 1.00 67.56 85 GLU A CA 1
ATOM 678 C C . GLU A 1 85 ? -15.354 -5.446 8.622 1.00 67.56 85 GLU A C 1
ATOM 680 O O . GLU A 1 85 ? -16.261 -4.938 7.961 1.00 67.56 85 GLU A O 1
ATOM 685 N N . PRO A 1 86 ? -14.197 -4.793 8.817 1.00 66.69 86 PRO A N 1
ATOM 686 C CA . PRO A 1 86 ? -13.944 -3.477 8.235 1.00 66.69 86 PRO A CA 1
ATOM 687 C C . PRO A 1 86 ? -13.952 -3.509 6.700 1.00 66.69 86 PRO A C 1
ATOM 689 O O . PRO A 1 86 ? -13.622 -4.519 6.074 1.00 66.69 86 PRO A O 1
ATOM 692 N N . LEU A 1 87 ? -14.287 -2.373 6.084 1.00 74.50 87 LEU A N 1
ATOM 693 C CA . LEU A 1 87 ? -14.154 -2.165 4.645 1.00 74.50 87 LEU A CA 1
ATOM 694 C C . LEU A 1 87 ? -12.712 -2.435 4.215 1.00 74.50 87 LEU A C 1
ATOM 696 O O . LEU A 1 87 ? -11.782 -1.742 4.638 1.00 74.50 87 LEU A O 1
ATOM 700 N N . ASN A 1 88 ? -12.537 -3.393 3.315 1.00 68.62 88 ASN A N 1
ATOM 701 C CA . ASN A 1 88 ? -11.267 -3.639 2.662 1.00 68.62 88 ASN A CA 1
ATOM 702 C C . ASN A 1 88 ? -11.343 -3.229 1.188 1.00 68.62 88 ASN A C 1
ATOM 704 O O . ASN A 1 88 ? -12.411 -3.058 0.593 1.00 68.62 88 ASN A O 1
ATOM 708 N N . PHE A 1 89 ? -10.180 -2.945 0.613 1.00 76.12 89 PHE A N 1
ATOM 709 C CA . PHE A 1 89 ? -10.095 -2.508 -0.768 1.00 76.12 89 PHE A CA 1
ATOM 710 C C . PHE A 1 89 ? -8.772 -2.909 -1.393 1.00 76.12 89 PHE A C 1
ATOM 712 O O . PHE A 1 89 ? -7.757 -3.079 -0.718 1.00 76.12 89 PHE A O 1
ATOM 719 N N . VAL A 1 90 ? -8.805 -3.021 -2.712 1.00 68.75 90 VAL A N 1
ATOM 720 C CA . VAL A 1 90 ? -7.646 -3.236 -3.564 1.00 68.75 90 VAL A CA 1
ATOM 721 C C . VAL A 1 90 ? -7.719 -2.199 -4.664 1.00 68.75 90 VAL A C 1
ATOM 723 O O . VAL A 1 90 ? -8.767 -2.013 -5.276 1.00 68.75 90 VAL A O 1
ATOM 726 N N . SER A 1 91 ? -6.620 -1.507 -4.918 1.00 69.88 91 SER A N 1
ATOM 727 C CA . SER A 1 91 ? -6.488 -0.650 -6.087 1.00 69.88 91 SER A CA 1
ATOM 728 C C . SER A 1 91 ? -5.632 -1.306 -7.168 1.00 69.88 91 SER A C 1
ATOM 730 O O . SER A 1 91 ? -5.024 -2.359 -6.962 1.00 69.88 91 SER A O 1
ATOM 732 N N . CYS A 1 92 ? -5.683 -0.753 -8.375 1.00 68.19 92 CYS A N 1
ATOM 733 C CA . CYS A 1 92 ? -4.782 -1.098 -9.465 1.00 68.19 92 CYS A CA 1
ATOM 734 C C . CYS A 1 92 ? -4.732 0.060 -10.464 1.00 68.19 92 CYS A C 1
ATOM 736 O O . CYS A 1 92 ? -5.729 0.757 -10.669 1.00 68.19 92 CYS A O 1
ATOM 738 N N . GLN A 1 93 ? -3.573 0.294 -11.078 1.00 68.94 93 GLN A N 1
ATOM 739 C CA . GLN A 1 93 ? -3.435 1.309 -12.116 1.00 68.94 93 GLN A CA 1
ATOM 740 C C . GLN A 1 93 ? -3.629 0.677 -13.496 1.00 68.94 93 GLN A C 1
ATOM 742 O O . GLN A 1 93 ? -2.913 -0.247 -13.877 1.00 68.94 93 GLN A O 1
ATOM 747 N N . ILE A 1 94 ? -4.568 1.206 -14.279 1.00 68.06 94 ILE A N 1
ATOM 748 C CA . ILE A 1 94 ? -4.873 0.669 -15.608 1.00 68.06 94 ILE A CA 1
ATOM 749 C C . ILE A 1 94 ? -3.872 1.213 -16.629 1.00 68.06 94 ILE A C 1
ATOM 751 O O . ILE A 1 94 ? -3.755 2.429 -16.836 1.00 68.06 94 ILE A O 1
ATOM 755 N N . SER A 1 95 ? -3.184 0.309 -17.330 1.00 59.28 95 SER A N 1
ATOM 756 C CA . SER A 1 95 ? -2.189 0.668 -18.343 1.00 59.28 95 SER A CA 1
ATOM 757 C C . SER A 1 95 ? -2.799 1.426 -19.534 1.00 59.28 95 SER A C 1
ATOM 759 O O . SER A 1 95 ? -3.928 1.183 -19.959 1.00 59.28 95 SER A O 1
ATOM 761 N N . SER A 1 96 ? -2.030 2.340 -20.133 1.00 50.16 96 SER A N 1
ATOM 762 C CA . SER A 1 96 ? -2.416 3.090 -21.344 1.00 50.16 96 SER A CA 1
ATOM 763 C C . SER A 1 96 ? -2.529 2.249 -22.615 1.00 50.16 96 SER A C 1
ATOM 765 O O . SER A 1 96 ? -3.002 2.750 -23.635 1.00 50.16 96 SER A O 1
ATOM 767 N N . ARG A 1 97 ? -2.121 0.977 -22.556 1.00 47.00 97 ARG A N 1
ATOM 768 C CA . ARG A 1 97 ? -2.036 0.059 -23.695 1.00 47.00 97 ARG A CA 1
ATOM 769 C C . ARG A 1 97 ? -3.181 -0.935 -23.802 1.00 47.00 97 ARG A C 1
ATOM 771 O O . ARG A 1 97 ? -3.137 -1.745 -24.725 1.00 47.00 97 ARG A O 1
ATOM 778 N N . GLU A 1 98 ? -4.217 -0.835 -22.970 1.00 50.78 98 GLU A N 1
ATOM 779 C CA . GLU A 1 98 ? -5.522 -1.433 -23.280 1.00 50.78 98 GLU A CA 1
ATOM 780 C C . GLU A 1 98 ? -6.118 -0.703 -24.495 1.00 50.78 98 GLU A C 1
ATOM 782 O O . GLU A 1 98 ? -7.004 0.149 -24.419 1.00 50.78 98 GLU A O 1
ATOM 787 N N . ARG A 1 99 ? -5.508 -0.967 -25.655 1.00 39.53 99 ARG A N 1
ATOM 788 C CA . ARG A 1 99 ? -5.913 -0.497 -26.967 1.00 39.53 99 ARG A CA 1
ATOM 789 C C . ARG A 1 99 ? -7.332 -0.992 -27.175 1.00 39.53 99 ARG A C 1
ATOM 791 O O . ARG A 1 99 ? -7.572 -2.194 -27.117 1.00 39.53 99 ARG A O 1
ATOM 798 N N . LYS A 1 100 ? -8.234 -0.037 -27.417 1.00 42.56 100 LYS A N 1
ATOM 799 C CA . LYS A 1 100 ? -9.496 -0.173 -28.157 1.00 42.56 100 LYS A CA 1
ATOM 800 C C . LYS A 1 100 ? -9.827 -1.632 -28.527 1.00 42.56 100 LYS A C 1
ATOM 802 O O . LYS A 1 100 ? -9.466 -2.070 -29.612 1.00 42.56 100 LYS A O 1
ATOM 807 N N . GLY A 1 101 ? -10.516 -2.361 -27.646 1.00 42.50 101 GLY A N 1
ATOM 808 C CA . GLY A 1 101 ? -11.298 -3.526 -28.078 1.00 42.50 101 GLY A CA 1
ATOM 809 C C . GLY A 1 101 ? -11.140 -4.850 -27.335 1.00 42.50 101 GLY A C 1
ATOM 810 O O . GLY A 1 101 ? -11.977 -5.706 -27.588 1.00 42.50 101 GLY A O 1
ATOM 811 N N . ASN A 1 102 ? -10.179 -5.049 -26.422 1.00 48.47 102 ASN A N 1
ATOM 812 C CA . ASN A 1 102 ? -10.109 -6.313 -25.669 1.00 48.47 102 ASN A CA 1
ATOM 813 C C . ASN A 1 102 ? -10.348 -6.124 -24.156 1.00 48.47 102 ASN A C 1
ATOM 815 O O . ASN A 1 102 ? -9.401 -5.825 -23.429 1.00 48.47 102 ASN A O 1
ATOM 819 N N . PRO A 1 103 ? -11.596 -6.279 -23.674 1.00 52.62 103 PRO A N 1
ATOM 820 C CA . PRO A 1 103 ? -11.918 -6.174 -22.254 1.00 52.62 103 PRO A CA 1
ATOM 821 C C . PRO A 1 103 ? -11.363 -7.334 -21.411 1.00 52.62 103 PRO A C 1
ATOM 823 O O . PRO A 1 103 ? -11.305 -7.185 -20.198 1.00 52.62 103 PRO A O 1
ATOM 826 N N . ALA A 1 104 ? -10.908 -8.447 -22.006 1.00 55.06 104 ALA A N 1
ATOM 827 C CA . ALA A 1 104 ? -10.486 -9.638 -21.259 1.00 55.06 104 ALA A CA 1
ATOM 828 C C . ALA A 1 104 ? -9.423 -9.339 -20.186 1.00 55.06 104 ALA A C 1
ATOM 830 O O . ALA A 1 104 ? -9.592 -9.736 -19.041 1.00 55.06 104 ALA A O 1
ATOM 831 N N . GLY A 1 105 ? -8.403 -8.532 -20.505 1.00 63.00 105 GLY A N 1
ATOM 832 C CA . GLY A 1 105 ? -7.346 -8.195 -19.542 1.00 63.00 105 GLY A CA 1
ATOM 833 C C . GLY A 1 105 ? -7.839 -7.405 -18.323 1.00 63.00 105 GLY A C 1
ATOM 834 O O . GLY A 1 105 ? -7.360 -7.622 -17.212 1.00 63.00 105 GLY A O 1
ATOM 835 N N . LEU A 1 106 ? -8.834 -6.536 -18.510 1.00 69.25 106 LEU A N 1
ATOM 836 C CA . LEU A 1 106 ? -9.447 -5.775 -17.422 1.00 69.25 106 LEU A CA 1
ATOM 837 C C . LEU A 1 106 ? -10.372 -6.660 -16.578 1.00 69.25 106 LEU A C 1
ATOM 839 O O . LEU A 1 106 ? -10.413 -6.525 -15.362 1.00 69.25 106 LEU A O 1
ATOM 843 N N . TRP A 1 107 ? -11.092 -7.592 -17.204 1.00 73.12 107 TRP A N 1
ATOM 844 C CA . TRP A 1 107 ? -11.958 -8.542 -16.500 1.00 73.12 107 TRP A CA 1
ATOM 845 C C . TRP A 1 107 ? -11.139 -9.532 -15.671 1.00 73.12 107 TRP A C 1
ATOM 847 O O . TRP A 1 107 ? -11.487 -9.786 -14.520 1.00 73.12 107 TRP A O 1
ATOM 857 N N . ASP A 1 108 ? -10.017 -10.010 -16.207 1.00 70.44 108 ASP A N 1
ATOM 858 C CA . ASP A 1 108 ? -9.062 -10.850 -15.482 1.00 70.44 108 ASP A CA 1
ATOM 859 C C . ASP A 1 108 ? -8.475 -10.102 -14.276 1.00 70.44 108 ASP A C 1
ATOM 861 O O . ASP A 1 108 ? -8.374 -10.659 -13.178 1.00 70.44 108 ASP A O 1
ATOM 865 N N . GLN A 1 109 ? -8.150 -8.813 -14.439 1.00 70.62 109 GLN A N 1
ATOM 866 C CA . GLN A 1 109 ? -7.721 -7.953 -13.332 1.00 70.62 109 GLN A CA 1
ATOM 867 C C . GLN A 1 109 ? -8.810 -7.806 -12.266 1.00 70.62 109 GLN A C 1
ATOM 869 O O . GLN A 1 109 ? -8.531 -8.020 -11.089 1.00 70.62 109 GLN A O 1
ATOM 874 N N . LEU A 1 110 ? -10.050 -7.494 -12.649 1.00 76.25 110 LEU A N 1
ATOM 875 C CA . LEU A 1 110 ? -11.165 -7.351 -11.706 1.00 76.25 110 LEU A CA 1
ATOM 876 C C . LEU A 1 110 ? -11.470 -8.667 -10.982 1.00 76.25 110 LEU A C 1
ATOM 878 O O . LEU A 1 110 ? -11.661 -8.668 -9.769 1.00 76.25 110 LEU A O 1
ATOM 882 N N . SER A 1 111 ? -11.442 -9.793 -11.697 1.00 74.44 111 SER A N 1
ATOM 883 C CA . SER A 1 111 ? -11.593 -11.124 -11.106 1.00 74.44 111 SER A CA 1
ATOM 884 C C . SER A 1 111 ? -10.483 -11.414 -10.093 1.00 74.44 111 SER A C 1
ATOM 886 O O . SER A 1 111 ? -10.750 -11.925 -9.006 1.00 74.44 111 SER A O 1
ATOM 888 N N . THR A 1 112 ? -9.240 -11.043 -10.412 1.00 67.94 112 THR A N 1
ATOM 889 C CA . THR A 1 112 ? -8.099 -11.189 -9.496 1.00 67.94 112 THR A CA 1
ATOM 890 C C . THR A 1 112 ? -8.280 -10.323 -8.249 1.00 67.94 112 THR A C 1
ATOM 892 O O . THR A 1 112 ? -8.087 -10.804 -7.135 1.00 67.94 112 THR A O 1
ATOM 895 N N . MET A 1 113 ? -8.702 -9.064 -8.408 1.00 71.88 113 MET A N 1
ATOM 896 C CA . MET A 1 113 ? -8.986 -8.162 -7.285 1.00 71.88 113 MET A CA 1
ATOM 897 C C . MET A 1 113 ? -10.064 -8.742 -6.360 1.00 71.88 113 MET A C 1
ATOM 899 O O . MET A 1 113 ? -9.875 -8.755 -5.144 1.00 71.88 113 MET A O 1
ATOM 903 N N . GLY A 1 114 ? -11.148 -9.289 -6.919 1.00 70.25 114 GLY A N 1
ATOM 904 C CA . GLY A 1 114 ? -12.207 -9.941 -6.145 1.00 70.25 114 GLY A CA 1
ATOM 905 C C . GLY A 1 114 ? -11.716 -11.175 -5.380 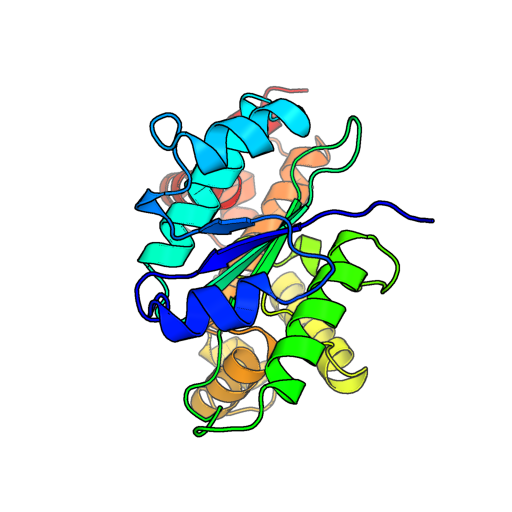1.00 70.25 114 GLY A C 1
ATOM 906 O O . GLY A 1 114 ? -12.031 -11.347 -4.202 1.00 70.25 114 GLY A O 1
ATOM 907 N N . GLN A 1 115 ? -10.880 -12.010 -6.003 1.00 66.75 115 GLN A N 1
ATOM 908 C CA . GLN A 1 115 ? -10.282 -13.186 -5.355 1.00 66.75 115 GLN A CA 1
ATOM 909 C C . GLN A 1 115 ? -9.321 -12.821 -4.215 1.00 66.75 115 GLN A C 1
ATOM 911 O O . GLN A 1 115 ? -9.271 -13.535 -3.215 1.00 66.75 115 GLN A O 1
ATOM 916 N N . VAL A 1 116 ? -8.597 -11.702 -4.331 1.00 63.19 116 VAL A N 1
ATOM 917 C CA . VAL A 1 116 ? -7.752 -11.162 -3.253 1.00 63.19 116 VAL A CA 1
ATOM 918 C C . VAL A 1 116 ? -8.604 -10.652 -2.090 1.00 63.19 116 VAL A C 1
ATOM 920 O O . VAL A 1 116 ? -8.344 -10.996 -0.941 1.00 63.19 116 VAL A O 1
ATOM 923 N N . LEU A 1 117 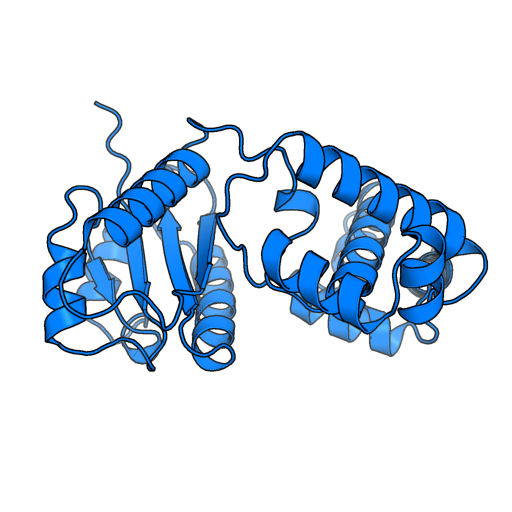? -9.646 -9.867 -2.374 1.00 67.31 117 LEU A N 1
ATOM 924 C CA . LEU A 1 117 ? -10.525 -9.282 -1.352 1.00 67.31 117 LEU A CA 1
ATOM 925 C C . LEU A 1 117 ? -11.322 -10.326 -0.558 1.00 67.31 117 LEU A C 1
ATOM 927 O O . LEU A 1 117 ? -11.702 -10.073 0.583 1.00 67.31 117 LEU A O 1
ATOM 931 N N . THR A 1 118 ? -11.570 -11.485 -1.166 1.00 66.62 118 THR A N 1
ATOM 932 C CA . THR A 1 118 ? -12.291 -12.614 -0.557 1.00 66.62 118 THR A CA 1
ATOM 933 C C . THR A 1 118 ? -11.367 -13.653 0.075 1.00 66.62 118 THR A C 1
ATOM 935 O O . THR A 1 118 ? -11.851 -14.657 0.586 1.00 66.62 118 THR A O 1
ATOM 938 N N . GLY A 1 119 ? -10.046 -13.449 0.032 1.00 56.28 119 GLY A N 1
ATOM 939 C CA . GLY A 1 119 ? -9.062 -14.386 0.585 1.00 56.28 119 GLY A CA 1
ATOM 940 C C . GLY A 1 119 ? -8.932 -15.713 -0.176 1.00 56.28 119 GLY A C 1
ATOM 941 O O . GLY A 1 119 ? -8.190 -16.589 0.258 1.00 56.28 119 GLY A O 1
ATOM 942 N N . ASN A 1 12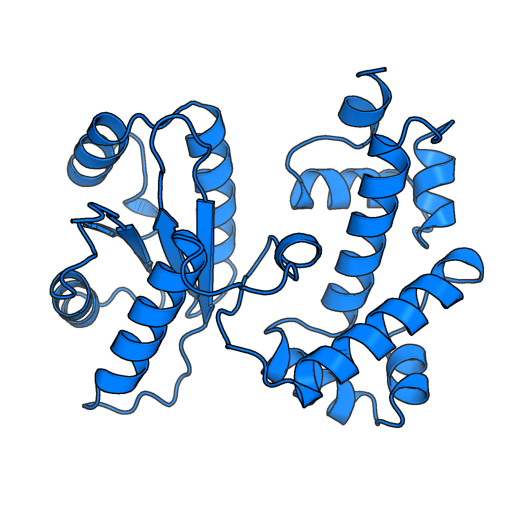0 ? -9.618 -15.869 -1.317 1.00 46.81 120 ASN A N 1
ATOM 943 C CA . ASN A 1 120 ? -9.572 -17.066 -2.171 1.00 46.81 120 ASN A CA 1
ATOM 944 C C . ASN A 1 120 ? -8.242 -17.207 -2.918 1.00 46.81 120 ASN A C 1
ATOM 946 O O . ASN A 1 120 ? -7.790 -18.311 -3.220 1.00 46.81 120 ASN A O 1
ATOM 950 N N . ILE A 1 121 ? -7.606 -16.079 -3.216 1.00 47.03 121 ILE A N 1
ATOM 951 C CA . ILE A 1 121 ? -6.184 -16.035 -3.513 1.00 47.03 121 ILE A CA 1
ATOM 952 C C . ILE A 1 121 ? -5.513 -15.493 -2.265 1.00 47.03 121 ILE A C 1
ATOM 954 O O . ILE A 1 121 ? -5.840 -14.396 -1.811 1.00 47.03 121 ILE A O 1
ATOM 958 N N . ALA A 1 122 ? -4.530 -16.235 -1.756 1.00 38.69 122 ALA A N 1
ATOM 959 C CA . ALA A 1 122 ? -3.517 -15.642 -0.909 1.00 38.69 122 ALA A CA 1
ATOM 960 C C . ALA A 1 122 ? -2.822 -14.563 -1.748 1.00 38.69 122 ALA A C 1
ATOM 962 O O . ALA A 1 122 ? -1.868 -14.832 -2.478 1.00 38.69 122 ALA A O 1
ATOM 963 N N . ALA A 1 123 ? -3.298 -13.321 -1.653 1.00 39.78 123 ALA A N 1
ATOM 964 C CA . ALA A 1 123 ? -2.364 -12.222 -1.671 1.00 39.78 123 ALA A CA 1
ATOM 965 C C . ALA A 1 123 ? -1.463 -12.531 -0.485 1.00 39.78 123 ALA A C 1
ATOM 967 O O . ALA A 1 123 ? -1.848 -12.322 0.667 1.00 39.78 123 ALA A O 1
ATOM 968 N N . LYS A 1 124 ? -0.305 -13.151 -0.754 1.00 34.28 124 LYS A N 1
ATOM 969 C CA . LYS A 1 124 ? 0.780 -13.193 0.220 1.00 34.28 124 LYS A CA 1
ATOM 970 C C . LYS A 1 124 ? 0.835 -11.808 0.835 1.00 34.28 124 LYS A C 1
ATOM 972 O O . LYS A 1 124 ? 0.595 -10.821 0.147 1.00 34.28 124 LYS A O 1
ATOM 977 N N . VAL A 1 125 ? 0.985 -11.788 2.149 1.00 36.66 125 VAL A N 1
ATOM 978 C CA . VAL A 1 125 ? 0.727 -10.688 3.083 1.00 36.66 125 VAL A CA 1
ATOM 979 C C . VAL A 1 125 ? 1.654 -9.473 2.842 1.00 36.66 125 VAL A C 1
ATOM 981 O O . VAL A 1 125 ? 2.126 -8.820 3.755 1.00 36.66 125 VAL A O 1
ATOM 984 N N . THR A 1 126 ? 1.865 -9.070 1.595 1.00 33.59 126 THR A N 1
ATOM 985 C CA . THR A 1 126 ? 2.351 -7.771 1.136 1.00 33.59 126 THR A CA 1
ATOM 986 C C . THR A 1 126 ? 1.316 -6.668 1.387 1.00 33.59 126 THR A C 1
ATOM 988 O O . THR A 1 126 ? 1.570 -5.498 1.134 1.00 33.59 126 THR A O 1
ATOM 991 N N . GLN A 1 127 ? 0.149 -6.995 1.955 1.00 37.84 127 GLN A N 1
ATOM 992 C CA . GLN A 1 127 ? -0.760 -6.003 2.536 1.00 37.84 127 GLN A CA 1
ATOM 993 C C . GLN A 1 127 ? -0.158 -5.341 3.788 1.00 37.84 127 GLN A C 1
ATOM 995 O O . GLN A 1 127 ? -0.496 -4.201 4.107 1.00 37.84 127 GLN A O 1
ATOM 1000 N N . LYS A 1 128 ? 0.812 -5.997 4.446 1.00 36.97 128 LYS A N 1
ATOM 1001 C CA . LYS A 1 128 ? 1.585 -5.395 5.537 1.00 36.97 128 LYS A CA 1
ATOM 1002 C C . LYS A 1 128 ? 2.599 -4.359 5.049 1.00 36.97 128 LYS A C 1
ATOM 1004 O O . LYS A 1 128 ? 3.274 -3.784 5.877 1.00 36.97 128 LYS A O 1
ATOM 1009 N N . LEU A 1 129 ? 2.705 -4.120 3.742 1.00 39.78 129 LEU A N 1
ATOM 1010 C CA . LEU A 1 129 ? 3.652 -3.189 3.123 1.00 39.78 129 LEU A CA 1
ATOM 1011 C C . LEU A 1 129 ? 3.012 -2.310 2.047 1.00 39.78 129 LEU A C 1
ATOM 1013 O O . LEU A 1 129 ? 3.722 -1.608 1.352 1.00 39.78 129 LEU A O 1
ATOM 1017 N N . LEU A 1 130 ? 1.693 -2.335 1.849 1.00 38.41 130 LEU A N 1
ATOM 1018 C CA . LEU A 1 130 ? 1.056 -1.570 0.773 1.00 38.41 130 LEU A CA 1
ATOM 1019 C C . LEU A 1 130 ? -0.363 -1.172 1.177 1.00 38.41 130 LEU A C 1
ATOM 1021 O O . LEU A 1 130 ? -1.348 -1.812 0.823 1.00 38.41 130 LEU A O 1
ATOM 1025 N N . CYS A 1 131 ? -0.497 -0.081 1.918 1.00 37.25 131 CYS A N 1
ATOM 1026 C CA . CYS A 1 131 ? -1.742 0.682 1.936 1.00 37.25 131 CYS A CA 1
ATOM 1027 C C . CYS A 1 131 ? -1.439 2.143 1.635 1.00 37.25 131 CYS A C 1
ATOM 1029 O O . CYS A 1 131 ? -1.526 2.970 2.519 1.00 37.25 131 CYS A O 1
ATOM 1031 N N . GLU A 1 132 ? -1.072 2.433 0.394 1.00 39.62 132 GLU A N 1
ATOM 1032 C CA . GLU A 1 132 ? -1.641 3.486 -0.458 1.00 39.62 132 GLU A CA 1
ATOM 1033 C C . GLU A 1 132 ? -1.197 3.100 -1.879 1.00 39.62 132 GLU A C 1
ATOM 1035 O O . GLU A 1 132 ? -0.003 2.992 -2.130 1.00 39.62 132 GLU A O 1
ATOM 1040 N N . SER A 1 133 ? -2.141 2.798 -2.778 1.00 35.75 133 SER A N 1
ATOM 1041 C CA . SER A 1 133 ? -1.943 2.046 -4.037 1.00 35.75 133 SER A CA 1
ATOM 1042 C C . SER A 1 133 ? -1.497 0.586 -3.856 1.00 35.75 133 SER A C 1
ATOM 1044 O O . SER A 1 133 ? -0.322 0.244 -3.928 1.00 35.75 133 SER A O 1
ATOM 1046 N N . ILE A 1 134 ? -2.467 -0.310 -3.664 1.00 40.31 134 ILE A N 1
ATOM 1047 C CA . ILE A 1 134 ? -2.242 -1.696 -4.071 1.00 40.31 134 ILE A CA 1
ATOM 1048 C C . ILE A 1 134 ? -2.192 -1.651 -5.600 1.00 40.31 134 ILE A C 1
ATOM 1050 O O . ILE A 1 134 ? -2.944 -0.917 -6.240 1.00 40.31 134 ILE A O 1
ATOM 1054 N N . VAL A 1 135 ? -1.249 -2.366 -6.190 1.00 41.12 135 VAL A N 1
ATOM 1055 C CA . VAL A 1 135 ? -1.351 -2.785 -7.576 1.00 41.12 135 VAL A CA 1
ATOM 1056 C C . VAL A 1 135 ? -1.543 -4.282 -7.491 1.00 41.12 135 VAL A C 1
ATOM 1058 O O . VAL A 1 135 ? -0.638 -5.001 -7.078 1.00 41.12 135 VAL A O 1
ATOM 1061 N N . ALA A 1 136 ? -2.751 -4.747 -7.800 1.00 39.81 136 ALA A N 1
ATOM 1062 C CA . ALA A 1 136 ? -3.050 -6.169 -7.890 1.00 39.81 136 ALA A CA 1
ATOM 1063 C C . ALA A 1 136 ? -2.371 -6.770 -9.130 1.00 39.81 136 ALA A C 1
ATOM 1065 O O . ALA A 1 136 ? -3.027 -7.134 -10.101 1.00 39.81 136 ALA A O 1
ATOM 1066 N N . PHE A 1 137 ? -1.043 -6.863 -9.108 1.00 43.28 137 PHE A N 1
ATOM 1067 C CA . PHE A 1 137 ? -0.333 -7.847 -9.903 1.00 43.28 137 PHE A CA 1
ATOM 1068 C C . PHE A 1 137 ? -0.076 -9.048 -9.005 1.00 43.28 137 PHE A C 1
ATOM 1070 O O . PHE A 1 137 ? 0.498 -8.927 -7.925 1.00 43.28 137 PHE A O 1
ATOM 1077 N N . LYS A 1 138 ? -0.508 -10.226 -9.455 1.00 46.62 138 LYS A N 1
ATOM 1078 C CA . LYS A 1 138 ? -0.010 -11.480 -8.902 1.00 46.62 138 LYS A CA 1
ATOM 1079 C C . LYS A 1 138 ? 1.490 -11.523 -9.196 1.00 46.62 138 LYS A C 1
ATOM 1081 O O . LYS A 1 138 ? 1.875 -11.814 -10.327 1.00 46.62 138 LYS A O 1
ATOM 1086 N N . MET A 1 139 ? 2.310 -11.177 -8.204 1.00 61.44 139 MET A N 1
ATOM 1087 C CA . MET A 1 139 ? 3.758 -11.325 -8.299 1.00 61.44 139 MET A CA 1
ATOM 1088 C C . MET A 1 139 ? 4.079 -12.801 -8.519 1.00 61.44 139 MET A C 1
ATOM 1090 O O . MET A 1 139 ? 3.481 -13.678 -7.893 1.00 61.44 139 MET A O 1
ATOM 1094 N N . ASN A 1 140 ? 4.996 -13.089 -9.435 1.00 72.25 140 ASN A N 1
ATOM 1095 C CA . ASN A 1 140 ? 5.525 -14.442 -9.553 1.00 72.25 140 ASN A CA 1
ATOM 1096 C C . ASN A 1 140 ? 6.533 -14.724 -8.424 1.00 72.25 140 ASN A C 1
ATOM 1098 O O . ASN A 1 140 ? 7.073 -13.799 -7.815 1.00 72.25 140 ASN A O 1
ATOM 1102 N N . ASP A 1 141 ? 6.842 -16.000 -8.186 1.00 74.38 141 ASP A N 1
ATOM 1103 C CA . ASP A 1 141 ? 7.725 -16.414 -7.084 1.00 74.38 141 ASP A CA 1
ATOM 1104 C C . ASP A 1 141 ? 9.102 -15.724 -7.116 1.00 74.38 141 ASP A C 1
ATOM 1106 O O . ASP A 1 141 ? 9.694 -15.446 -6.073 1.00 74.38 141 ASP A O 1
ATOM 1110 N N . LYS A 1 142 ? 9.616 -15.394 -8.312 1.00 78.12 142 LYS A N 1
ATOM 1111 C CA . LYS A 1 142 ? 10.903 -14.697 -8.465 1.00 78.12 142 LYS A CA 1
ATOM 1112 C C . LYS A 1 142 ? 10.810 -13.223 -8.084 1.00 78.12 142 LYS A C 1
ATOM 1114 O O . LYS A 1 142 ? 11.771 -12.674 -7.551 1.00 78.12 142 LYS A O 1
ATOM 1119 N N . GLU A 1 143 ? 9.700 -12.565 -8.402 1.00 79.00 143 GLU A N 1
ATOM 1120 C CA . GLU A 1 143 ? 9.454 -11.177 -8.007 1.00 79.00 143 GLU A CA 1
ATOM 1121 C C . GLU A 1 143 ? 9.319 -11.068 -6.497 1.00 79.00 143 GLU A C 1
ATOM 1123 O O . GLU A 1 143 ? 9.892 -10.162 -5.904 1.00 79.00 143 GLU A O 1
ATOM 1128 N N . GLU A 1 144 ? 8.628 -12.012 -5.872 1.00 73.50 144 GLU A N 1
ATOM 1129 C CA . GLU A 1 144 ? 8.433 -12.004 -4.429 1.00 73.50 144 GLU A CA 1
ATOM 1130 C C . GLU A 1 144 ? 9.716 -12.294 -3.660 1.00 73.50 144 GLU A C 1
ATOM 1132 O O . GLU A 1 144 ? 10.057 -11.545 -2.747 1.00 73.50 144 GLU A O 1
ATOM 1137 N N . ALA A 1 145 ? 10.481 -13.304 -4.081 1.00 81.62 145 ALA A N 1
ATOM 1138 C CA . ALA A 1 145 ? 11.804 -13.553 -3.520 1.00 81.62 145 ALA A CA 1
ATOM 1139 C C . ALA A 1 145 ? 12.708 -12.317 -3.656 1.00 81.62 145 ALA A C 1
ATOM 1141 O O . ALA A 1 145 ? 13.441 -11.966 -2.736 1.00 81.62 145 ALA A O 1
ATOM 1142 N N . TRP A 1 146 ? 12.630 -11.619 -4.792 1.00 87.56 146 TRP A N 1
ATOM 1143 C CA . TRP A 1 146 ? 13.400 -10.401 -5.014 1.00 87.56 146 TRP A CA 1
ATOM 1144 C C . TRP A 1 146 ? 12.958 -9.241 -4.112 1.00 87.56 146 TRP A C 1
ATOM 1146 O O . TRP A 1 146 ? 13.819 -8.554 -3.569 1.00 87.56 146 TRP A O 1
ATOM 1156 N N . ILE A 1 147 ? 11.653 -9.030 -3.917 1.00 84.50 147 ILE A N 1
ATOM 1157 C CA . ILE A 1 147 ? 11.151 -8.009 -2.987 1.00 84.50 147 ILE A CA 1
ATOM 1158 C C . ILE A 1 147 ? 11.560 -8.331 -1.549 1.00 84.50 147 ILE A C 1
ATOM 1160 O O . ILE A 1 147 ? 12.067 -7.438 -0.877 1.00 84.50 147 ILE A O 1
ATOM 1164 N N . SER A 1 148 ? 11.459 -9.591 -1.117 1.00 83.12 148 SER A N 1
ATOM 1165 C CA . SER A 1 148 ? 11.906 -10.019 0.216 1.00 83.12 148 SER A CA 1
ATOM 1166 C C . SER A 1 148 ? 13.376 -9.671 0.466 1.00 83.12 148 SER A C 1
ATOM 1168 O O . SER A 1 148 ? 13.704 -9.119 1.510 1.00 83.12 148 SER A O 1
ATOM 1170 N N . ILE A 1 149 ? 14.258 -9.906 -0.514 1.00 87.56 149 ILE A N 1
ATOM 1171 C CA . ILE A 1 149 ? 15.682 -9.540 -0.410 1.00 87.56 149 ILE A CA 1
ATOM 1172 C C . ILE A 1 149 ? 15.856 -8.030 -0.194 1.00 87.56 149 ILE A C 1
ATOM 1174 O O . ILE A 1 149 ? 16.710 -7.604 0.583 1.00 87.56 149 ILE A O 1
ATOM 1178 N N . LEU A 1 150 ? 15.061 -7.204 -0.879 1.00 90.00 150 LEU A N 1
ATOM 1179 C CA . LEU A 1 150 ? 15.127 -5.754 -0.711 1.00 90.00 150 LEU A CA 1
ATOM 1180 C C . LEU A 1 150 ? 14.576 -5.299 0.645 1.00 90.00 150 LEU A C 1
ATOM 1182 O O . LEU A 1 150 ? 15.133 -4.380 1.239 1.00 90.00 150 LEU A O 1
ATOM 1186 N N . GLU A 1 151 ? 13.507 -5.920 1.139 1.00 87.31 151 GLU A N 1
ATOM 1187 C CA . GLU A 1 151 ? 12.949 -5.637 2.467 1.00 87.31 151 GLU A CA 1
ATOM 1188 C C . GLU A 1 151 ? 13.942 -5.988 3.576 1.00 87.31 151 GLU A C 1
ATOM 1190 O O . GLU A 1 151 ? 14.156 -5.182 4.488 1.00 87.31 151 GLU A O 1
ATOM 1195 N N . ASP A 1 152 ? 14.608 -7.137 3.463 1.00 87.44 152 ASP A N 1
ATOM 1196 C CA . ASP A 1 152 ? 15.661 -7.559 4.386 1.00 87.44 152 ASP A CA 1
ATOM 1197 C C . ASP A 1 152 ? 16.836 -6.580 4.356 1.00 87.44 152 ASP A C 1
ATOM 1199 O O . ASP A 1 152 ? 17.302 -6.129 5.405 1.00 87.44 152 ASP A O 1
ATOM 1203 N N . ALA A 1 153 ? 17.269 -6.176 3.159 1.00 88.75 153 ALA A N 1
ATOM 1204 C CA . ALA A 1 153 ? 18.317 -5.179 2.992 1.00 88.75 153 ALA A CA 1
ATOM 1205 C C . ALA A 1 153 ? 17.958 -3.846 3.664 1.00 88.75 153 ALA A C 1
ATOM 1207 O O . ALA A 1 153 ? 18.784 -3.278 4.382 1.00 88.75 153 ALA A O 1
ATOM 1208 N N . ILE A 1 154 ? 16.728 -3.358 3.475 1.00 89.31 154 ILE A N 1
ATOM 1209 C CA . ILE A 1 154 ? 16.248 -2.130 4.121 1.00 89.31 154 ILE A CA 1
ATOM 1210 C C . ILE A 1 154 ? 16.247 -2.299 5.640 1.00 89.31 154 ILE A C 1
ATOM 1212 O O . ILE A 1 154 ? 16.776 -1.445 6.349 1.00 89.31 154 ILE A O 1
ATOM 1216 N N . THR A 1 155 ? 15.707 -3.410 6.137 1.00 87.31 155 THR A N 1
ATOM 1217 C CA . THR A 1 155 ? 15.599 -3.708 7.572 1.00 87.31 155 THR A CA 1
ATOM 1218 C C . THR A 1 155 ? 16.969 -3.762 8.248 1.00 87.31 155 THR A C 1
ATOM 1220 O O . THR A 1 155 ? 17.130 -3.254 9.356 1.00 87.31 155 THR A O 1
ATOM 1223 N N . GLN A 1 156 ? 17.974 -4.333 7.584 1.00 86.88 156 GLN A N 1
ATOM 1224 C CA . GLN A 1 156 ? 19.338 -4.407 8.110 1.00 86.88 156 GLN A CA 1
ATOM 1225 C C . GLN A 1 156 ? 20.032 -3.036 8.150 1.00 86.88 156 GLN A C 1
ATOM 1227 O O . GLN A 1 156 ? 20.802 -2.771 9.073 1.00 86.88 156 GLN A O 1
ATOM 1232 N N . HIS A 1 157 ? 19.736 -2.147 7.196 1.00 85.00 157 HIS A N 1
ATOM 1233 C CA . HIS A 1 157 ? 20.372 -0.828 7.105 1.00 85.00 157 HIS A CA 1
ATOM 1234 C C . HIS A 1 157 ? 19.691 0.255 7.952 1.00 85.00 157 HIS A C 1
ATOM 1236 O O . HIS A 1 157 ? 20.354 1.203 8.373 1.00 85.00 157 HIS A O 1
ATOM 1242 N N . ILE A 1 158 ? 18.391 0.120 8.239 1.00 81.06 158 ILE A N 1
ATOM 1243 C CA . ILE A 1 158 ? 17.554 1.177 8.836 1.00 81.06 158 ILE A CA 1
ATOM 1244 C C . ILE A 1 158 ? 18.079 1.718 10.178 1.00 81.06 158 ILE A C 1
ATOM 1246 O O . ILE A 1 158 ? 17.850 2.880 10.503 1.00 81.06 158 ILE A O 1
ATOM 1250 N N . ARG A 1 159 ? 18.807 0.885 10.934 1.00 71.94 159 ARG A N 1
ATOM 1251 C CA . ARG A 1 159 ? 19.375 1.224 12.249 1.00 71.94 159 ARG A CA 1
ATOM 1252 C C . ARG A 1 159 ? 20.718 1.948 12.174 1.00 71.94 159 ARG A C 1
ATOM 1254 O O . ARG A 1 159 ? 21.185 2.447 13.190 1.00 71.94 159 ARG A O 1
ATOM 1261 N N . GLN A 1 160 ? 21.362 1.957 11.008 1.00 72.94 160 GLN A N 1
ATOM 1262 C CA . GLN A 1 160 ? 22.710 2.498 10.834 1.00 72.94 160 GLN A CA 1
ATOM 1263 C C . GLN A 1 160 ? 22.675 3.911 10.250 1.00 72.94 160 GLN A C 1
ATOM 1265 O O . GLN A 1 160 ? 23.341 4.807 10.762 1.00 72.94 160 GLN A O 1
ATOM 1270 N N . ALA A 1 161 ? 21.899 4.114 9.181 1.00 71.56 161 ALA A N 1
ATOM 1271 C CA . ALA A 1 161 ? 21.775 5.397 8.498 1.00 71.56 161 ALA A CA 1
ATOM 1272 C C . ALA A 1 161 ? 20.499 5.457 7.630 1.00 71.56 161 ALA A C 1
ATOM 1274 O O . ALA A 1 161 ? 19.940 4.414 7.277 1.00 71.56 161 ALA A O 1
ATOM 1275 N N . PRO A 1 162 ? 20.044 6.662 7.229 1.00 74.88 162 PRO A N 1
ATOM 1276 C CA . PRO A 1 162 ? 18.960 6.810 6.262 1.00 74.88 162 PRO A CA 1
ATOM 1277 C C . PRO A 1 162 ? 19.332 6.187 4.907 1.00 74.88 162 PRO A C 1
ATOM 1279 O O . PRO A 1 162 ? 20.152 6.740 4.173 1.00 74.88 162 PRO A O 1
ATOM 1282 N N . LEU A 1 163 ? 18.700 5.061 4.562 1.00 83.19 163 LEU A N 1
ATOM 1283 C CA . LEU A 1 163 ? 18.971 4.351 3.312 1.00 83.19 163 LEU A CA 1
ATOM 1284 C C . LEU A 1 163 ? 18.510 5.166 2.096 1.00 83.19 163 LEU A C 1
ATOM 1286 O O . LEU A 1 163 ? 17.329 5.503 1.940 1.00 83.19 163 LEU A O 1
ATOM 1290 N N . LYS A 1 164 ? 19.436 5.445 1.182 1.00 88.38 164 LYS A N 1
ATOM 1291 C CA . LYS A 1 164 ? 19.168 6.142 -0.078 1.00 88.38 164 LYS A CA 1
ATOM 1292 C C . LYS A 1 164 ? 18.808 5.156 -1.183 1.00 88.38 164 LYS A C 1
ATOM 1294 O O . LYS A 1 164 ? 19.271 4.024 -1.243 1.00 88.38 164 LYS A O 1
ATOM 1299 N N . VAL A 1 165 ? 18.049 5.641 -2.166 1.00 90.88 165 VAL A N 1
ATOM 1300 C CA . VAL A 1 165 ? 17.678 4.848 -3.356 1.00 90.88 165 VAL A CA 1
ATOM 1301 C C . VAL A 1 165 ? 18.900 4.319 -4.118 1.00 90.88 165 VAL A C 1
ATOM 1303 O O . VAL A 1 165 ? 18.815 3.260 -4.729 1.00 90.88 165 VAL A O 1
ATOM 1306 N N . ASN A 1 166 ? 20.017 5.054 -4.117 1.00 92.19 166 ASN A N 1
ATOM 1307 C CA . ASN A 1 166 ? 21.240 4.610 -4.788 1.00 92.19 166 ASN A CA 1
ATOM 1308 C C . ASN A 1 166 ? 21.852 3.388 -4.084 1.00 92.19 166 ASN A C 1
ATOM 1310 O O . ASN A 1 166 ? 22.193 2.430 -4.762 1.00 92.19 166 ASN A O 1
ATOM 1314 N N . GLU A 1 167 ? 21.889 3.389 -2.751 1.00 90.94 167 GLU A N 1
ATOM 1315 C CA . GLU A 1 167 ? 22.405 2.275 -1.943 1.00 90.94 167 GLU A CA 1
ATOM 1316 C C . GLU A 1 167 ? 21.534 1.027 -2.131 1.00 90.94 167 GLU A C 1
ATOM 1318 O O . GLU A 1 167 ? 22.039 -0.058 -2.399 1.00 90.94 167 GLU A O 1
ATOM 1323 N N . LEU A 1 168 ? 20.204 1.187 -2.125 1.00 92.00 168 LEU A N 1
ATOM 1324 C CA . LEU A 1 168 ? 19.293 0.078 -2.431 1.00 92.00 168 LEU A CA 1
ATOM 1325 C C . LEU A 1 168 ? 19.504 -0.475 -3.854 1.00 92.00 168 LEU A C 1
ATOM 1327 O O . LEU A 1 168 ? 19.335 -1.670 -4.087 1.00 92.00 168 LEU A O 1
ATOM 1331 N N . ALA A 1 169 ? 19.865 0.379 -4.817 1.00 93.94 169 ALA A N 1
ATOM 1332 C CA . ALA A 1 169 ? 20.140 -0.048 -6.188 1.00 93.94 169 ALA A CA 1
ATOM 1333 C C . ALA A 1 169 ? 21.441 -0.858 -6.271 1.00 93.94 169 ALA A C 1
ATOM 1335 O O . ALA A 1 169 ? 21.464 -1.896 -6.930 1.00 93.94 169 ALA A O 1
ATOM 1336 N N . GLU A 1 170 ? 22.479 -0.425 -5.557 1.00 92.38 170 GLU A N 1
ATOM 1337 C CA . GLU A 1 170 ? 23.751 -1.141 -5.437 1.00 92.38 170 GLU A CA 1
ATOM 1338 C C . GLU A 1 170 ? 23.560 -2.518 -4.795 1.00 92.38 170 GLU A C 1
ATOM 1340 O O . GLU A 1 170 ? 24.002 -3.514 -5.367 1.00 92.38 170 GLU A O 1
ATOM 1345 N N . ILE A 1 171 ? 22.800 -2.606 -3.696 1.00 89.06 171 ILE A N 1
ATOM 1346 C CA . ILE A 1 171 ? 22.445 -3.883 -3.051 1.00 89.06 171 ILE A CA 1
ATOM 1347 C C . ILE A 1 171 ? 21.687 -4.797 -4.024 1.00 89.06 171 ILE A C 1
ATOM 1349 O O . ILE A 1 171 ? 21.934 -5.999 -4.089 1.00 89.06 171 ILE A O 1
ATOM 1353 N N . ALA A 1 172 ? 20.801 -4.224 -4.841 1.00 90.00 172 ALA A N 1
ATOM 1354 C CA . ALA A 1 172 ? 20.069 -4.960 -5.866 1.00 90.00 172 ALA A CA 1
ATOM 1355 C C . ALA A 1 172 ? 20.921 -5.341 -7.094 1.00 90.00 172 ALA A C 1
ATOM 1357 O O . ALA A 1 172 ? 20.391 -5.988 -8.000 1.00 90.00 172 ALA A O 1
ATOM 1358 N N . CYS A 1 173 ? 22.193 -4.924 -7.165 1.00 93.44 173 CYS A N 1
ATOM 1359 C CA . CYS A 1 173 ? 23.058 -5.038 -8.345 1.00 93.44 173 CYS A CA 1
ATOM 1360 C C . CYS A 1 173 ? 22.435 -4.404 -9.604 1.00 93.44 173 CYS A C 1
ATOM 1362 O O . CYS A 1 173 ? 22.521 -4.937 -10.713 1.00 93.44 173 CYS A O 1
ATOM 1364 N N . LEU A 1 174 ? 21.772 -3.258 -9.434 1.00 94.19 174 LEU A N 1
ATOM 1365 C CA . LEU A 1 174 ? 21.088 -2.515 -10.488 1.00 94.19 174 LEU A CA 1
ATOM 1366 C C . LEU A 1 174 ? 21.544 -1.056 -10.508 1.00 94.19 174 LEU A C 1
ATOM 1368 O O . LEU A 1 174 ? 21.799 -0.435 -9.483 1.00 94.19 174 LEU A O 1
ATOM 1372 N N . SER A 1 175 ? 21.523 -0.439 -11.687 1.00 96.81 175 SER A N 1
ATOM 1373 C CA . SER A 1 175 ? 21.520 1.023 -11.752 1.00 96.81 175 SER A CA 1
ATOM 1374 C C . SER A 1 175 ? 20.231 1.585 -11.141 1.00 96.81 175 SER A C 1
ATOM 1376 O O . SER A 1 175 ? 19.163 0.970 -11.218 1.00 96.81 175 SER A O 1
ATOM 1378 N N . LYS A 1 176 ? 20.279 2.826 -10.642 1.00 94.81 176 LYS A N 1
ATOM 1379 C CA . LYS A 1 176 ? 19.099 3.553 -10.135 1.00 94.81 176 LYS A CA 1
ATOM 1380 C C . LYS A 1 176 ? 17.908 3.519 -11.101 1.00 94.81 176 LYS A C 1
ATOM 1382 O O . LYS A 1 176 ? 16.762 3.366 -10.680 1.00 94.81 176 LYS A O 1
ATOM 1387 N N . ARG A 1 177 ? 18.170 3.650 -12.408 1.00 93.56 177 ARG A N 1
ATOM 1388 C CA . ARG A 1 177 ? 17.138 3.613 -13.458 1.00 93.56 177 ARG A CA 1
ATOM 1389 C C . ARG A 1 177 ? 16.511 2.225 -13.587 1.00 93.56 177 ARG A C 1
ATOM 1391 O O . ARG A 1 177 ? 15.297 2.127 -13.747 1.00 93.56 177 ARG A O 1
ATOM 1398 N N . GLN A 1 178 ? 17.318 1.167 -13.523 1.00 94.00 178 GLN A N 1
ATOM 1399 C CA . GLN A 1 178 ? 16.825 -0.211 -13.562 1.00 94.00 178 GLN A CA 1
ATOM 1400 C C . GLN A 1 178 ? 16.027 -0.554 -12.304 1.00 94.00 178 GLN A C 1
ATOM 1402 O O . GLN A 1 178 ? 14.945 -1.122 -12.441 1.00 94.00 178 GLN A O 1
ATOM 1407 N N . LEU A 1 179 ? 16.508 -0.159 -11.118 1.00 93.94 179 LEU A N 1
ATOM 1408 C CA . LEU A 1 179 ? 15.777 -0.327 -9.861 1.00 93.94 179 LEU A CA 1
ATOM 1409 C C . LEU A 1 179 ? 14.422 0.376 -9.933 1.00 93.94 179 LEU A C 1
ATOM 1411 O O . LEU A 1 179 ? 13.399 -0.247 -9.678 1.00 93.94 179 LEU A O 1
ATOM 1415 N N . ASN A 1 180 ? 14.406 1.650 -10.337 1.00 87.62 180 ASN A N 1
ATOM 1416 C CA . ASN A 1 180 ? 13.173 2.418 -10.462 1.00 87.62 180 ASN A CA 1
ATOM 1417 C C . ASN A 1 180 ? 12.181 1.735 -11.406 1.00 87.62 180 ASN A C 1
ATOM 1419 O O . ASN A 1 180 ? 11.051 1.482 -11.008 1.00 87.62 180 ASN A O 1
ATOM 1423 N N . ARG A 1 181 ? 12.623 1.347 -12.608 1.00 79.81 181 ARG A N 1
ATOM 1424 C CA . ARG A 1 181 ? 11.763 0.643 -13.563 1.00 79.81 181 ARG A CA 1
ATOM 1425 C C . ARG A 1 181 ? 11.218 -0.663 -12.984 1.00 79.81 181 ARG A C 1
ATOM 1427 O O . ARG A 1 181 ? 10.036 -0.930 -13.148 1.00 79.81 181 ARG A O 1
ATOM 1434 N N . ARG A 1 182 ? 12.065 -1.471 -12.340 1.00 84.56 182 ARG A N 1
ATOM 1435 C CA . ARG A 1 182 ? 11.674 -2.787 -11.823 1.00 84.56 182 ARG A CA 1
ATOM 1436 C C . ARG A 1 182 ? 10.712 -2.658 -10.642 1.00 84.56 182 ARG A C 1
ATOM 1438 O O . ARG A 1 182 ? 9.658 -3.269 -10.684 1.00 84.56 182 ARG A O 1
ATOM 1445 N N . ILE A 1 183 ? 11.001 -1.791 -9.667 1.00 78.69 183 ILE A N 1
ATOM 1446 C CA . ILE A 1 183 ? 10.075 -1.502 -8.558 1.00 78.69 183 ILE A CA 1
ATOM 1447 C C . ILE A 1 183 ? 8.758 -0.930 -9.091 1.00 78.69 183 ILE A C 1
ATOM 1449 O O . ILE A 1 183 ? 7.697 -1.385 -8.683 1.00 78.69 183 ILE A O 1
ATOM 1453 N N . GLN A 1 184 ? 8.793 -0.005 -10.050 1.00 72.44 184 GLN A N 1
ATOM 1454 C CA . GLN A 1 184 ? 7.573 0.562 -10.625 1.00 72.44 184 GLN A CA 1
ATOM 1455 C C . GLN A 1 184 ? 6.723 -0.494 -11.352 1.00 72.44 184 GLN A C 1
ATOM 1457 O O . GLN A 1 184 ? 5.499 -0.425 -11.310 1.00 72.44 184 GLN A O 1
ATOM 1462 N N . GLN A 1 185 ? 7.355 -1.459 -12.024 1.00 69.62 185 GLN A N 1
ATOM 1463 C CA . GLN A 1 185 ? 6.666 -2.557 -12.709 1.00 69.62 185 GLN A CA 1
ATOM 1464 C C . GLN A 1 185 ? 6.103 -3.596 -11.735 1.00 69.62 185 GLN A C 1
ATOM 1466 O O . GLN A 1 185 ? 5.022 -4.116 -11.986 1.00 69.62 185 GLN A O 1
ATOM 1471 N N . THR A 1 186 ? 6.819 -3.882 -10.646 1.00 67.56 186 THR A N 1
ATOM 1472 C CA . THR A 1 186 ? 6.445 -4.912 -9.668 1.00 67.56 186 THR A CA 1
ATOM 1473 C C . THR A 1 186 ? 5.469 -4.392 -8.609 1.00 67.56 186 THR A C 1
ATOM 1475 O O . THR A 1 186 ? 4.497 -5.065 -8.298 1.00 67.56 186 THR A O 1
ATOM 1478 N N . LEU A 1 187 ? 5.707 -3.194 -8.067 1.00 68.12 187 LEU A N 1
ATOM 1479 C CA . LEU A 1 187 ? 4.979 -2.630 -6.921 1.00 68.12 187 LEU A CA 1
ATOM 1480 C C . LEU A 1 187 ? 4.148 -1.385 -7.258 1.00 68.12 187 LEU A C 1
ATOM 1482 O O . LEU A 1 187 ? 3.396 -0.910 -6.416 1.00 68.12 187 LEU A O 1
ATOM 1486 N N . GLY A 1 188 ? 4.297 -0.805 -8.453 1.00 58.69 188 GLY A N 1
ATOM 1487 C CA . GLY A 1 188 ? 3.546 0.397 -8.838 1.00 58.69 188 GLY A CA 1
ATOM 1488 C C . GLY A 1 188 ? 3.981 1.697 -8.157 1.00 58.69 188 GLY A C 1
ATOM 1489 O O . GLY A 1 188 ? 3.375 2.740 -8.400 1.00 58.69 188 GLY A O 1
ATOM 1490 N N . ILE A 1 189 ? 5.045 1.664 -7.356 1.00 68.69 189 ILE A N 1
ATOM 1491 C CA . ILE A 1 189 ? 5.558 2.810 -6.600 1.00 68.69 189 ILE A CA 1
ATOM 1492 C C . ILE A 1 189 ? 7.018 3.105 -6.952 1.00 68.69 189 ILE A C 1
ATOM 1494 O O . ILE A 1 189 ? 7.731 2.284 -7.527 1.00 68.69 189 ILE A O 1
ATOM 1498 N N . SER A 1 190 ? 7.497 4.289 -6.576 1.00 77.25 190 SER A N 1
ATOM 1499 C CA . SER A 1 190 ? 8.918 4.622 -6.691 1.00 77.25 190 SER A CA 1
ATOM 1500 C C . SER A 1 190 ? 9.759 3.896 -5.626 1.00 77.25 190 SER A C 1
ATOM 1502 O O . SER A 1 190 ? 9.274 3.655 -4.519 1.00 77.25 190 SER A O 1
ATOM 1504 N N . PRO A 1 191 ? 11.061 3.647 -5.871 1.00 84.75 191 PRO A N 1
ATOM 1505 C CA . PRO A 1 191 ? 11.960 3.083 -4.859 1.00 84.75 191 PRO A CA 1
ATOM 1506 C C . PRO A 1 191 ? 11.989 3.868 -3.542 1.00 84.75 191 PRO A C 1
ATOM 1508 O O . PRO A 1 191 ? 12.097 3.290 -2.470 1.00 84.75 191 PRO A O 1
ATOM 1511 N N . ALA A 1 192 ? 11.864 5.197 -3.610 1.00 85.69 192 ALA A N 1
ATOM 1512 C CA . ALA A 1 192 ? 11.839 6.037 -2.416 1.00 85.69 192 ALA A CA 1
ATOM 1513 C C . ALA A 1 192 ? 10.549 5.850 -1.601 1.00 85.69 192 ALA A C 1
ATOM 1515 O O . ALA A 1 192 ? 10.583 5.926 -0.378 1.00 85.69 192 ALA A O 1
ATOM 1516 N N . GLN A 1 193 ? 9.411 5.627 -2.269 1.00 78.62 193 GLN A N 1
ATOM 1517 C CA . GLN A 1 193 ? 8.161 5.269 -1.593 1.00 78.62 193 GLN A CA 1
ATOM 1518 C C . GLN A 1 193 ? 8.260 3.879 -0.973 1.00 78.62 193 GLN A C 1
ATOM 1520 O O . GLN A 1 193 ? 7.856 3.722 0.170 1.00 78.62 193 GLN A O 1
ATOM 1525 N N . PHE A 1 194 ? 8.855 2.921 -1.685 1.00 82.56 194 PHE A N 1
ATOM 1526 C CA . PHE A 1 194 ? 9.067 1.569 -1.178 1.00 82.56 194 PHE A CA 1
ATOM 1527 C C . PHE A 1 194 ? 9.906 1.555 0.108 1.00 82.56 194 PHE A C 1
ATOM 1529 O O . PHE A 1 194 ? 9.463 1.005 1.109 1.00 82.56 194 PHE A O 1
ATOM 1536 N N . ILE A 1 195 ? 11.052 2.251 0.128 1.00 88.44 195 ILE A N 1
ATOM 1537 C CA . ILE A 1 195 ? 11.873 2.392 1.345 1.00 88.44 195 ILE A CA 1
ATOM 1538 C C . ILE A 1 195 ? 11.039 2.970 2.493 1.00 88.44 195 ILE A C 1
ATOM 1540 O O . ILE A 1 195 ? 10.981 2.378 3.566 1.00 88.44 195 ILE A O 1
ATOM 1544 N N . ARG A 1 196 ? 10.350 4.096 2.259 1.00 85.44 196 ARG A N 1
ATOM 1545 C CA . ARG A 1 196 ? 9.523 4.747 3.290 1.00 85.44 196 ARG A CA 1
ATOM 1546 C C . ARG A 1 196 ? 8.443 3.835 3.848 1.00 85.44 196 ARG A C 1
ATOM 1548 O O . ARG A 1 196 ? 8.151 3.885 5.036 1.00 85.44 196 ARG A O 1
ATOM 1555 N N . GLU A 1 197 ? 7.834 3.035 2.994 1.00 80.69 197 GLU A N 1
ATOM 1556 C CA . GLU A 1 197 ? 6.772 2.128 3.388 1.00 80.69 197 GLU A CA 1
ATOM 1557 C C . GLU A 1 197 ? 7.298 1.013 4.297 1.00 80.69 197 GLU A C 1
ATOM 1559 O O . GLU A 1 197 ? 6.739 0.804 5.372 1.00 80.69 197 GLU A O 1
ATOM 1564 N N . VAL A 1 198 ? 8.434 0.395 3.953 1.00 85.44 198 VAL A N 1
ATOM 1565 C CA . VAL A 1 198 ? 9.120 -0.569 4.832 1.00 85.44 198 VAL A CA 1
ATOM 1566 C C . VAL A 1 198 ? 9.443 0.072 6.190 1.00 85.44 198 VAL A C 1
ATOM 1568 O O . VAL A 1 198 ? 9.134 -0.502 7.235 1.00 85.44 198 VAL A O 1
ATOM 1571 N N . GLN A 1 199 ? 9.985 1.296 6.194 1.00 88.12 199 GLN A N 1
ATOM 1572 C CA . GLN A 1 199 ? 10.311 2.034 7.423 1.00 88.12 199 GLN A CA 1
ATOM 1573 C C . GLN A 1 199 ? 9.081 2.258 8.319 1.00 88.12 199 GLN A C 1
ATOM 1575 O O . GLN A 1 199 ? 9.130 2.006 9.524 1.00 88.12 199 GLN A O 1
ATOM 1580 N N . LEU A 1 200 ? 7.961 2.710 7.744 1.00 84.56 200 LEU A N 1
ATOM 1581 C CA . LEU A 1 200 ? 6.722 2.985 8.481 1.00 84.56 200 LEU A CA 1
ATOM 1582 C C . LEU A 1 200 ? 6.104 1.721 9.086 1.00 84.56 200 LEU A C 1
ATOM 1584 O O . LEU A 1 200 ? 5.547 1.778 10.182 1.00 84.56 200 LEU A O 1
ATOM 1588 N N . GLN A 1 201 ? 6.195 0.591 8.390 1.00 83.12 201 GLN A N 1
ATOM 1589 C CA . GLN A 1 201 ? 5.630 -0.681 8.842 1.00 83.12 201 GLN A CA 1
ATOM 1590 C C . GLN A 1 201 ? 6.420 -1.284 9.995 1.00 83.12 201 GLN A C 1
ATOM 1592 O O . GLN A 1 201 ? 5.835 -1.744 10.977 1.00 83.12 201 GLN A O 1
ATOM 1597 N N . LEU A 1 202 ? 7.749 -1.228 9.913 1.00 87.00 202 LEU A N 1
ATOM 1598 C CA . LEU A 1 202 ? 8.620 -1.611 11.019 1.00 87.00 202 LEU A CA 1
ATOM 1599 C C . LEU A 1 202 ? 8.360 -0.722 12.244 1.00 87.00 202 LEU A C 1
ATOM 1601 O O . LEU A 1 202 ? 8.139 -1.245 13.336 1.00 87.00 202 LEU A O 1
ATOM 1605 N N . ALA A 1 203 ? 8.239 0.596 12.043 1.00 90.25 203 ALA A N 1
ATOM 1606 C CA . ALA A 1 203 ? 7.928 1.539 13.116 1.00 90.25 203 ALA A CA 1
ATOM 1607 C C . ALA A 1 203 ? 6.578 1.245 13.778 1.00 90.25 203 ALA A C 1
ATOM 1609 O O . ALA A 1 203 ? 6.460 1.252 15.002 1.00 90.25 203 ALA A O 1
ATOM 1610 N N . ARG A 1 204 ? 5.551 0.943 12.977 1.00 85.81 204 ARG A N 1
ATOM 1611 C CA . ARG A 1 204 ? 4.243 0.528 13.486 1.00 85.81 204 ARG A CA 1
ATOM 1612 C C . ARG A 1 204 ? 4.344 -0.759 14.303 1.00 85.81 204 ARG A C 1
ATOM 1614 O O . ARG A 1 204 ? 3.776 -0.816 15.387 1.00 85.81 204 ARG A O 1
ATOM 1621 N N . LYS A 1 205 ? 5.090 -1.756 13.821 1.00 86.62 205 LYS A N 1
ATOM 1622 C CA . LYS A 1 205 ? 5.302 -3.024 14.530 1.00 86.62 205 LYS A CA 1
ATOM 1623 C C . LYS A 1 205 ? 6.000 -2.816 15.880 1.00 86.62 205 LYS A C 1
ATOM 1625 O O . LYS A 1 205 ? 5.636 -3.483 16.841 1.00 86.62 205 LYS A O 1
ATOM 1630 N N . GLU A 1 206 ? 6.968 -1.903 15.966 1.00 89.75 206 GLU A N 1
ATOM 1631 C CA . GLU A 1 206 ? 7.622 -1.538 17.236 1.00 89.75 206 GLU A CA 1
ATOM 1632 C C . GLU A 1 206 ? 6.668 -0.808 18.196 1.00 89.75 206 GLU A C 1
ATOM 1634 O O . GLU A 1 206 ? 6.694 -1.050 19.400 1.00 89.75 206 GLU A O 1
ATOM 1639 N N . LEU A 1 207 ? 5.782 0.050 17.681 1.00 88.56 207 LEU A N 1
ATOM 1640 C CA . LEU A 1 207 ? 4.754 0.705 18.499 1.00 88.56 207 LEU A CA 1
ATOM 1641 C C . LEU A 1 207 ? 3.728 -0.304 19.036 1.00 88.56 207 LEU A C 1
ATOM 1643 O O . LEU A 1 207 ? 3.394 -0.271 20.217 1.00 88.56 207 LEU A O 1
ATOM 1647 N N . GLU A 1 208 ? 3.255 -1.215 18.183 1.00 85.25 208 GLU A N 1
ATOM 1648 C CA . GLU A 1 208 ? 2.262 -2.241 18.527 1.00 85.25 208 GLU A CA 1
ATOM 1649 C C . GLU A 1 208 ? 2.826 -3.351 19.428 1.00 85.25 208 GLU A C 1
ATOM 1651 O O . GLU A 1 208 ? 2.062 -3.995 20.140 1.00 85.25 208 GLU A O 1
ATOM 1656 N N . SER A 1 209 ? 4.147 -3.577 19.443 1.00 85.56 209 SER A N 1
ATOM 1657 C CA . SER A 1 209 ? 4.766 -4.577 20.327 1.00 85.56 209 SER A CA 1
ATOM 1658 C C . SER A 1 209 ? 4.750 -4.176 21.804 1.00 85.56 209 SER A C 1
ATOM 1660 O O . SER A 1 209 ? 5.078 -4.992 22.665 1.00 85.56 209 SER A O 1
ATOM 1662 N N . GLY A 1 210 ? 4.431 -2.915 22.108 1.00 82.31 210 GLY A N 1
ATOM 1663 C CA . GLY A 1 210 ? 4.477 -2.372 23.461 1.00 82.31 210 GLY A CA 1
ATOM 1664 C C . GLY A 1 210 ? 5.894 -2.087 23.974 1.00 82.31 210 GLY A C 1
ATOM 1665 O O . GLY A 1 210 ? 6.037 -1.586 25.089 1.00 82.31 210 GLY A O 1
ATOM 1666 N N . GLN A 1 211 ? 6.9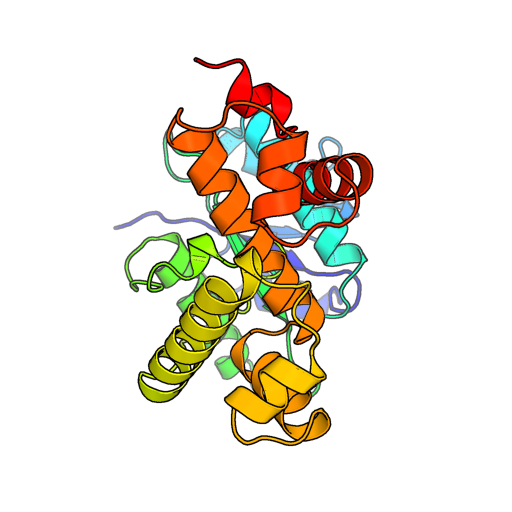37 -2.341 23.177 1.00 82.69 211 GLN A N 1
ATOM 1667 C CA . GLN A 1 211 ? 8.341 -2.157 23.573 1.00 82.69 211 GLN A CA 1
ATOM 1668 C C . GLN A 1 211 ? 8.856 -0.733 23.328 1.00 82.69 211 GLN A C 1
ATOM 1670 O O . GLN A 1 211 ? 9.877 -0.348 23.886 1.00 82.69 211 GLN A O 1
ATOM 1675 N N . ALA A 1 212 ? 8.152 0.066 22.522 1.00 87.50 212 ALA A N 1
ATOM 1676 C CA . ALA A 1 212 ? 8.517 1.456 22.276 1.00 87.50 212 ALA A CA 1
ATOM 1677 C C . ALA A 1 212 ? 8.435 2.306 23.559 1.00 87.50 212 ALA A C 1
ATOM 1679 O O . ALA A 1 212 ? 7.388 2.349 24.214 1.00 87.50 212 ALA A O 1
ATOM 1680 N N . GLU A 1 213 ? 9.515 3.019 23.882 1.00 85.44 213 GLU A N 1
ATOM 1681 C CA . GLU A 1 213 ? 9.588 3.948 25.022 1.00 85.44 213 GLU A CA 1
ATOM 1682 C C . GLU A 1 213 ? 9.167 5.375 24.643 1.00 85.44 213 GLU A C 1
ATOM 1684 O O . GLU A 1 213 ? 8.564 6.088 25.441 1.00 85.44 213 GLU A O 1
ATOM 1689 N N . SER A 1 214 ? 9.456 5.807 23.410 1.00 93.62 214 SER A N 1
ATOM 1690 C CA . SER A 1 214 ? 9.079 7.135 22.922 1.00 93.62 214 SER A CA 1
ATOM 1691 C C . SER A 1 214 ? 8.918 7.184 21.403 1.00 93.62 214 SER A C 1
ATOM 1693 O O . SER A 1 214 ? 9.571 6.451 20.661 1.00 93.62 214 SER A O 1
ATOM 1695 N N . ILE A 1 215 ? 8.082 8.111 20.920 1.00 94.88 215 ILE A N 1
ATOM 1696 C CA . ILE A 1 215 ? 7.884 8.345 19.478 1.00 94.88 215 ILE A CA 1
ATOM 1697 C C . ILE A 1 215 ? 9.163 8.843 18.799 1.00 94.88 215 ILE A C 1
ATOM 1699 O O . ILE A 1 215 ? 9.408 8.520 17.638 1.00 94.88 215 ILE A O 1
ATOM 1703 N N . ILE A 1 216 ? 9.983 9.614 19.520 1.00 94.69 216 ILE A N 1
ATOM 1704 C CA . ILE A 1 216 ? 11.265 10.109 19.013 1.00 94.69 216 ILE A CA 1
ATOM 1705 C C . ILE A 1 216 ? 12.205 8.932 18.756 1.00 94.69 216 ILE A C 1
ATOM 1707 O O . ILE A 1 216 ? 12.757 8.833 17.663 1.00 94.69 216 ILE A O 1
ATOM 1711 N N . GLN A 1 217 ? 12.326 8.010 19.716 1.00 92.25 217 GLN A N 1
ATOM 1712 C CA . GLN A 1 217 ? 13.185 6.839 19.561 1.00 92.25 217 GLN A CA 1
ATOM 1713 C C . GLN A 1 217 ? 12.714 5.943 18.415 1.00 92.25 217 GLN A C 1
ATOM 1715 O O . GLN A 1 217 ? 13.524 5.550 17.582 1.00 92.25 217 GLN A O 1
ATOM 1720 N N . VAL A 1 218 ? 11.404 5.692 18.312 1.00 93.44 218 VAL A N 1
ATOM 1721 C CA . VAL A 1 218 ? 10.836 4.918 17.198 1.00 93.44 218 VAL A CA 1
ATOM 1722 C C . VAL A 1 218 ? 11.151 5.579 15.856 1.00 93.44 218 VAL A C 1
ATOM 1724 O O . VAL A 1 218 ? 11.545 4.890 14.920 1.00 93.44 218 VAL A O 1
ATOM 1727 N N . ALA A 1 219 ? 11.014 6.901 15.737 1.00 92.50 219 ALA A N 1
ATOM 1728 C CA . ALA A 1 219 ? 11.328 7.607 14.496 1.00 92.50 219 ALA A CA 1
ATOM 1729 C C . ALA A 1 219 ? 12.804 7.416 14.096 1.00 92.50 219 ALA A C 1
ATOM 1731 O O . ALA A 1 219 ? 13.089 7.034 12.959 1.00 92.50 219 ALA A O 1
ATOM 1732 N N . LEU A 1 220 ? 13.724 7.618 15.044 1.00 90.12 220 LEU A N 1
ATOM 1733 C CA . LEU A 1 220 ? 15.165 7.488 14.820 1.00 90.12 220 LEU A CA 1
ATOM 1734 C C . LEU A 1 220 ? 15.569 6.044 14.482 1.00 90.12 220 LEU A C 1
ATOM 1736 O O . LEU A 1 220 ? 16.294 5.828 13.514 1.00 90.12 220 LEU A O 1
ATOM 1740 N N . ASN A 1 221 ? 15.029 5.056 15.207 1.00 90.12 221 ASN A N 1
ATOM 1741 C CA . ASN A 1 221 ? 15.256 3.623 14.968 1.00 90.12 221 ASN A CA 1
ATOM 1742 C C . ASN A 1 221 ? 14.864 3.183 13.551 1.00 90.12 221 ASN A C 1
ATOM 1744 O O . ASN A 1 221 ? 15.380 2.186 13.047 1.00 90.12 221 ASN A O 1
ATOM 1748 N N . HIS A 1 222 ? 13.942 3.919 12.927 1.00 90.31 222 HIS A N 1
ATOM 1749 C CA . HIS A 1 222 ? 13.385 3.608 11.618 1.00 90.31 222 HIS A CA 1
ATOM 1750 C C . HIS A 1 222 ? 13.828 4.587 10.523 1.00 90.31 222 HIS A C 1
ATOM 1752 O O . HIS A 1 222 ? 13.197 4.676 9.468 1.00 90.31 222 HIS A O 1
ATOM 1758 N N . GLY A 1 223 ? 14.939 5.296 10.740 1.00 87.62 223 GLY A N 1
ATOM 1759 C CA . GLY A 1 223 ? 15.597 6.098 9.711 1.00 87.62 223 GLY A CA 1
ATOM 1760 C C . GLY A 1 223 ? 14.901 7.423 9.390 1.00 87.62 223 GLY A C 1
ATOM 1761 O O . GLY A 1 223 ? 15.132 7.981 8.315 1.00 87.62 223 GLY A O 1
ATOM 1762 N N . PHE A 1 224 ? 14.059 7.937 10.292 1.00 88.56 224 PHE A N 1
ATOM 1763 C CA . PHE A 1 224 ? 13.524 9.294 10.200 1.00 88.56 224 PHE A CA 1
ATOM 1764 C C . PHE A 1 224 ? 14.407 10.261 10.984 1.00 88.56 224 PHE A C 1
ATOM 1766 O O . PHE A 1 224 ? 14.591 10.107 12.184 1.00 88.56 224 PHE A O 1
ATOM 1773 N N . GLU A 1 225 ? 14.883 11.309 10.314 1.00 88.19 225 GLU A N 1
ATOM 1774 C CA . GLU A 1 225 ? 15.706 12.352 10.940 1.00 88.19 225 GLU A CA 1
ATOM 1775 C C . GLU A 1 225 ? 14.927 13.166 11.986 1.00 88.19 225 GLU A C 1
ATOM 1777 O O . GLU A 1 225 ? 15.467 13.557 13.018 1.00 88.19 225 GLU A O 1
ATOM 1782 N N . TYR A 1 226 ? 13.628 13.381 11.747 1.00 90.81 226 TYR A N 1
ATOM 1783 C CA . TYR A 1 226 ? 12.771 14.182 12.618 1.00 90.81 226 TYR A CA 1
ATOM 1784 C C . TYR A 1 226 ? 11.474 13.450 12.971 1.00 90.81 226 TYR A C 1
ATOM 1786 O O . TYR A 1 226 ? 10.706 13.034 12.096 1.00 90.81 226 TYR A O 1
ATOM 1794 N N . ALA A 1 227 ? 11.171 13.379 14.271 1.00 93.44 227 ALA A N 1
ATOM 1795 C CA . ALA A 1 227 ? 9.955 12.755 14.797 1.00 93.44 227 ALA A CA 1
ATOM 1796 C C . ALA A 1 227 ? 8.656 13.449 14.334 1.00 93.44 227 ALA A C 1
ATOM 1798 O O . ALA A 1 227 ? 7.610 12.807 14.208 1.00 93.44 227 ALA A O 1
ATOM 1799 N N . SER A 1 228 ? 8.714 14.753 14.048 1.00 92.94 228 SER A N 1
ATOM 1800 C CA . SER A 1 228 ? 7.600 15.534 13.492 1.00 92.94 228 SER A CA 1
ATOM 1801 C C . SER A 1 228 ? 7.245 15.086 12.070 1.00 92.94 228 SER A C 1
ATOM 1803 O O . SER A 1 228 ? 6.073 14.844 11.761 1.00 92.94 228 SER A O 1
ATOM 1805 N N . THR A 1 229 ? 8.262 14.903 11.223 1.00 90.38 229 THR A N 1
ATOM 1806 C CA . THR A 1 229 ? 8.124 14.369 9.863 1.00 90.38 229 THR A CA 1
ATOM 1807 C C . THR A 1 229 ? 7.581 12.947 9.901 1.00 90.38 229 THR A C 1
ATOM 1809 O O . THR A 1 229 ? 6.590 12.656 9.229 1.00 90.38 229 THR A O 1
ATOM 1812 N N . PHE A 1 230 ? 8.160 12.090 10.748 1.00 92.88 230 PHE A N 1
ATOM 1813 C CA . PHE A 1 230 ? 7.657 10.738 10.988 1.00 92.88 230 PHE A CA 1
ATOM 1814 C C . PHE A 1 230 ? 6.174 10.751 11.361 1.00 92.88 230 PHE A C 1
ATOM 1816 O O . PHE A 1 230 ? 5.369 10.130 10.678 1.00 92.88 230 PHE A O 1
ATOM 1823 N N . SER A 1 231 ? 5.784 11.517 12.383 1.00 90.56 231 SER A N 1
ATOM 1824 C CA . SER A 1 231 ? 4.402 11.550 12.875 1.00 90.56 231 SER A CA 1
ATOM 1825 C C . SER A 1 231 ? 3.404 12.022 11.819 1.00 90.56 231 SER A C 1
ATOM 1827 O O . SER A 1 231 ? 2.296 11.490 11.731 1.00 90.56 231 SER A O 1
ATOM 1829 N N . THR A 1 232 ? 3.798 12.993 10.992 1.00 81.25 232 THR A N 1
ATOM 1830 C CA . THR A 1 232 ? 2.970 13.511 9.894 1.00 81.25 232 THR A CA 1
ATOM 1831 C C . THR A 1 232 ? 2.740 12.445 8.827 1.00 81.25 232 THR A C 1
ATOM 1833 O O . THR A 1 232 ? 1.598 12.182 8.444 1.00 81.25 232 THR A O 1
ATOM 1836 N N . ILE A 1 233 ? 3.816 11.800 8.368 1.00 78.50 233 ILE A N 1
ATOM 1837 C CA . ILE A 1 233 ? 3.748 10.771 7.327 1.00 78.50 233 ILE A CA 1
ATOM 1838 C C . ILE A 1 233 ? 3.045 9.518 7.862 1.00 78.50 233 ILE A C 1
ATOM 1840 O O . ILE A 1 233 ? 2.183 8.971 7.182 1.00 78.50 233 ILE A O 1
ATOM 1844 N N . PHE A 1 234 ? 3.331 9.114 9.099 1.00 82.31 234 PHE A N 1
ATOM 1845 C CA . PHE A 1 234 ? 2.679 7.996 9.777 1.00 82.31 234 PHE A CA 1
ATOM 1846 C C . PHE A 1 234 ? 1.170 8.218 9.887 1.00 82.31 234 PHE A C 1
ATOM 1848 O O . PHE A 1 234 ? 0.390 7.346 9.509 1.00 82.31 234 PHE A O 1
ATOM 1855 N N . LYS A 1 235 ? 0.737 9.408 10.326 1.00 75.50 235 LYS A N 1
ATOM 1856 C CA . LYS A 1 235 ? -0.689 9.750 10.398 1.00 75.50 235 LYS A CA 1
ATOM 1857 C C . LYS A 1 235 ? -1.344 9.746 9.025 1.00 75.50 235 LYS A C 1
ATOM 1859 O O . LYS A 1 235 ? -2.447 9.223 8.897 1.00 75.50 235 LYS A O 1
ATOM 1864 N N . ARG A 1 236 ? -0.685 10.300 8.003 1.00 69.75 236 ARG A N 1
ATOM 1865 C CA . ARG A 1 236 ? -1.190 10.248 6.622 1.00 69.75 236 ARG A CA 1
ATOM 1866 C C . ARG A 1 236 ? -1.378 8.798 6.173 1.00 69.75 236 ARG A C 1
ATOM 1868 O O . ARG A 1 236 ? -2.445 8.452 5.682 1.00 69.75 236 ARG A O 1
ATOM 1875 N N . ARG A 1 237 ? -0.374 7.957 6.425 1.00 67.88 237 ARG A N 1
ATOM 1876 C CA . ARG A 1 237 ? -0.318 6.562 5.991 1.00 67.88 237 ARG A CA 1
ATOM 1877 C C . ARG A 1 237 ? -1.305 5.644 6.717 1.00 67.88 237 ARG A C 1
ATOM 1879 O O . ARG A 1 237 ? -1.975 4.836 6.077 1.00 67.88 237 ARG A O 1
ATOM 1886 N N . PHE A 1 238 ? -1.397 5.732 8.042 1.00 69.44 238 PHE A N 1
ATOM 1887 C CA . PHE A 1 238 ? -2.191 4.808 8.864 1.00 69.44 238 PHE A CA 1
ATOM 1888 C C . PHE A 1 238 ? -3.527 5.402 9.327 1.00 69.44 238 PHE A C 1
ATOM 1890 O O . PHE A 1 238 ? -4.455 4.671 9.663 1.00 69.44 238 PHE A O 1
ATOM 1897 N N . GLY A 1 239 ? -3.699 6.722 9.262 1.00 63.03 239 GLY A N 1
ATOM 1898 C CA . GLY A 1 239 ? -4.897 7.436 9.723 1.00 63.03 239 GLY A CA 1
ATOM 1899 C C . GLY A 1 239 ? -4.960 7.677 11.229 1.00 63.03 239 GLY A C 1
ATOM 1900 O O . GLY A 1 239 ? -5.870 8.361 11.684 1.00 63.03 239 GLY A O 1
ATOM 1901 N N . CYS A 1 240 ? -3.995 7.169 11.990 1.00 70.56 240 CYS A N 1
ATOM 1902 C CA . CYS A 1 240 ? -3.842 7.400 13.421 1.00 70.56 240 CYS A CA 1
ATOM 1903 C C . CYS A 1 240 ? -2.433 7.932 13.713 1.00 70.56 240 CYS A C 1
ATOM 1905 O O . CYS A 1 240 ? -1.520 7.779 12.902 1.00 70.56 240 CYS A O 1
ATOM 1907 N N . THR A 1 241 ? -2.243 8.617 14.840 1.00 81.44 241 THR A N 1
ATOM 1908 C CA . THR A 1 241 ? -0.915 9.129 15.208 1.00 81.44 241 THR A CA 1
ATOM 1909 C C . THR A 1 241 ? -0.076 8.020 15.848 1.00 81.44 241 THR A C 1
ATOM 1911 O O . THR A 1 241 ? -0.643 7.162 16.526 1.00 81.44 241 THR A O 1
ATOM 1914 N N . PRO A 1 242 ? 1.265 8.060 15.742 1.00 86.00 242 PRO A N 1
ATOM 1915 C CA . PRO A 1 242 ? 2.123 7.142 16.496 1.00 86.00 242 PRO A CA 1
ATOM 1916 C C . PRO A 1 242 ? 1.793 7.134 17.996 1.00 86.00 242 PRO A C 1
ATOM 1918 O O . PRO A 1 242 ? 1.697 6.083 18.621 1.00 86.00 242 PRO A O 1
ATOM 1921 N N . ASN A 1 243 ? 1.528 8.323 18.549 1.00 89.69 243 ASN A N 1
ATOM 1922 C CA . ASN A 1 243 ? 1.186 8.504 19.955 1.00 89.69 243 ASN A CA 1
ATOM 1923 C C . ASN A 1 243 ? -0.122 7.804 20.355 1.00 89.69 243 ASN A C 1
ATOM 1925 O O . ASN A 1 243 ? -0.214 7.293 21.461 1.00 89.69 243 ASN A O 1
ATOM 1929 N N . SER A 1 244 ? -1.118 7.742 19.461 1.00 83.19 244 SER A N 1
ATOM 1930 C CA . SER A 1 244 ? -2.370 7.028 19.751 1.00 83.19 244 SER A CA 1
ATOM 1931 C C . SER A 1 244 ? -2.170 5.521 19.925 1.00 83.19 244 SER A C 1
ATOM 1933 O O . SER A 1 244 ? -2.872 4.911 20.717 1.00 83.19 244 SER A O 1
ATOM 1935 N N . ILE A 1 245 ? -1.188 4.932 19.234 1.00 83.44 245 ILE A N 1
ATOM 1936 C CA . ILE A 1 245 ? -0.827 3.520 19.416 1.00 83.44 245 ILE A CA 1
ATOM 1937 C C . ILE A 1 245 ? -0.038 3.355 20.717 1.00 83.44 245 ILE A C 1
ATOM 1939 O O . ILE A 1 245 ? -0.315 2.447 21.490 1.00 83.44 245 ILE A O 1
ATOM 1943 N N . LEU A 1 246 ? 0.899 4.270 20.988 1.00 86.19 246 LEU A N 1
ATOM 1944 C CA . LEU A 1 246 ? 1.729 4.229 22.193 1.00 86.19 246 LEU A CA 1
ATOM 1945 C C . LEU A 1 246 ? 0.919 4.378 23.495 1.00 86.19 246 LEU A C 1
ATOM 1947 O O . LEU A 1 246 ? 1.289 3.782 24.500 1.00 86.19 246 LEU A O 1
ATOM 1951 N N . MET A 1 247 ? -0.155 5.176 23.484 1.00 74.31 247 MET A N 1
ATOM 1952 C CA . MET A 1 247 ? -1.012 5.435 24.650 1.00 74.31 247 MET A CA 1
ATOM 1953 C C . MET A 1 247 ? -2.041 4.336 24.936 1.00 74.31 247 MET A C 1
ATOM 1955 O O . MET A 1 247 ? -2.587 4.316 26.031 1.00 74.31 247 MET A O 1
ATOM 1959 N N . ASN A 1 248 ? -2.295 3.422 23.997 1.00 60.78 248 ASN A N 1
ATOM 1960 C CA . ASN A 1 248 ? -3.199 2.282 24.194 1.00 60.78 248 ASN A CA 1
ATOM 1961 C C . ASN A 1 248 ? -2.499 1.090 24.890 1.00 60.78 248 ASN A C 1
ATOM 1963 O O . ASN A 1 248 ? -2.800 -0.063 24.579 1.00 60.78 248 ASN A O 1
ATOM 1967 N N . LYS A 1 249 ? -1.544 1.372 25.786 1.00 53.38 249 LYS A N 1
ATOM 1968 C CA . LYS A 1 249 ? -0.912 0.387 26.678 1.00 53.38 249 LYS A CA 1
ATOM 1969 C C . LYS A 1 249 ? -1.692 0.249 27.980 1.00 53.38 249 LYS A C 1
ATOM 1971 O O . LYS A 1 249 ? -2.250 1.270 28.435 1.00 53.38 249 LYS A O 1
#

Radius of gyration: 19.31 Å; chains: 1; bounding box: 52×35×55 Å

pLDDT: mean 75.82, std 15.55, range [32.41, 96.81]

Foldseek 3Di:
DPLWAKEKEAQPLQPDVVSLVVVCPQVRYPYYYYLVCCDPPNPSNVVVCVVLVPDPVLVVLSVLLSVLSHVDRQKMKMWTRDDPDHIDIAMAHDDPPPPPDDCPVVSVQVVLRSCCVVVVDPPPVCVLQDPPHAHPDPDDPVLVVLLVQLLVVLLVCQQPAQDDLCNSCVSSVHGSVRQQVSCCVSGVDGSVSSSVSSLLSVLVVCLQVLVDPDLQVSCSRSHHPDSVVSQVVNCSRVVDGSVVSNVVD